Protein AF-A0A0L0CSC2-F1 (afdb_monomer_lite)

Radius of gyration: 128.78 Å; chains: 1; bounding box: 278×44×348 Å

InterPro domains:
  IPR053118 Host-Pathogen Interaction Adhesin/Serine-rich [PTHR36144] (108-244)

pLDDT: mean 70.23, std 9.79, range [40.53, 92.31]

Structure (mmCIF, N/CA/C/O backbone):
data_AF-A0A0L0CSC2-F1
#
_entry.id   AF-A0A0L0CSC2-F1
#
loop_
_atom_site.group_PDB
_atom_site.id
_atom_site.type_symbol
_atom_site.label_atom_id
_atom_site.label_alt_id
_atom_site.label_comp_id
_atom_site.label_asym_id
_atom_site.label_entity_id
_atom_site.label_seq_id
_atom_site.pdbx_PDB_ins_code
_atom_site.Cartn_x
_atom_site.Cartn_y
_atom_site.Cartn_z
_atom_site.occupancy
_atom_site.B_iso_or_equiv
_atom_site.auth_seq_id
_atom_site.auth_comp_id
_atom_site.auth_asym_id
_atom_site.auth_atom_id
_atom_site.pdbx_PDB_model_num
ATOM 1 N N . MET A 1 1 ? 119.554 27.319 -159.830 1.00 50.16 1 MET A N 1
ATOM 2 C CA . MET A 1 1 ? 118.507 27.317 -158.785 1.00 50.16 1 MET A CA 1
ATOM 3 C C . MET A 1 1 ? 117.137 27.381 -159.453 1.00 50.16 1 MET A C 1
ATOM 5 O O . MET A 1 1 ? 116.935 28.296 -160.229 1.00 50.16 1 MET A O 1
ATOM 9 N N . THR A 1 2 ? 116.161 26.491 -159.276 1.00 52.34 2 THR A N 1
ATOM 10 C CA . THR A 1 2 ? 116.136 25.130 -158.717 1.00 52.34 2 THR A CA 1
ATOM 11 C C . THR A 1 2 ? 114.781 24.528 -159.133 1.00 52.34 2 THR A C 1
ATOM 13 O O . THR A 1 2 ? 113.750 24.954 -158.619 1.00 52.34 2 THR A O 1
ATOM 16 N N . LEU A 1 3 ? 114.750 23.553 -160.052 1.00 55.88 3 LEU A N 1
ATOM 17 C CA . LEU A 1 3 ? 113.513 22.841 -160.433 1.00 55.88 3 LEU A CA 1
ATOM 18 C C . LEU A 1 3 ? 112.918 22.069 -159.233 1.00 55.88 3 LEU A C 1
ATOM 20 O O . LEU A 1 3 ? 111.704 21.978 -159.083 1.00 55.88 3 LEU A O 1
ATOM 24 N N . VAL A 1 4 ? 113.786 21.623 -158.317 1.00 57.44 4 VAL A N 1
ATOM 25 C CA . VAL A 1 4 ? 113.420 20.944 -157.064 1.00 57.44 4 VAL A CA 1
ATOM 26 C C . VAL A 1 4 ? 112.542 21.829 -156.172 1.00 57.44 4 VAL A C 1
ATOM 28 O O . VAL A 1 4 ? 111.529 21.359 -155.678 1.00 57.44 4 VAL A O 1
ATOM 31 N N . SER A 1 5 ? 112.836 23.130 -156.048 1.00 58.25 5 SER A N 1
ATOM 32 C CA . SER A 1 5 ? 112.052 24.029 -155.182 1.00 58.25 5 SER A CA 1
ATOM 33 C C . SER A 1 5 ? 110.617 24.242 -155.672 1.00 58.25 5 SER A C 1
ATOM 35 O O . SER A 1 5 ? 109.733 24.435 -154.842 1.00 58.25 5 SER A O 1
ATOM 37 N N . LYS A 1 6 ? 110.368 24.194 -156.989 1.00 58.00 6 LYS A N 1
ATOM 38 C CA . LYS A 1 6 ? 109.009 24.293 -157.547 1.00 58.00 6 LYS A CA 1
ATOM 39 C C . LYS A 1 6 ? 108.211 23.003 -157.358 1.00 58.00 6 LYS A C 1
ATOM 41 O O . LYS A 1 6 ? 107.011 23.070 -157.131 1.00 58.00 6 LYS A O 1
ATOM 46 N N . ILE A 1 7 ? 108.867 21.842 -157.405 1.00 59.12 7 ILE A N 1
ATOM 47 C CA . ILE A 1 7 ? 108.206 20.556 -157.142 1.00 59.12 7 ILE A CA 1
ATOM 48 C C . ILE A 1 7 ? 107.892 20.420 -155.648 1.00 59.12 7 ILE A C 1
ATOM 50 O O . ILE A 1 7 ? 106.776 20.051 -155.299 1.00 59.12 7 ILE A O 1
ATOM 54 N N . THR A 1 8 ? 108.817 20.794 -154.757 1.00 59.56 8 THR A N 1
ATOM 55 C CA . THR A 1 8 ? 108.582 20.723 -153.307 1.00 59.56 8 THR A CA 1
ATOM 56 C C . THR A 1 8 ? 107.461 21.661 -152.859 1.00 59.56 8 THR A C 1
ATOM 58 O O . THR A 1 8 ? 106.649 21.260 -152.032 1.00 59.56 8 THR A O 1
ATOM 61 N N . SER A 1 9 ? 107.357 22.875 -153.419 1.00 61.56 9 SER A N 1
ATOM 62 C CA . SER A 1 9 ? 106.276 23.795 -153.040 1.00 61.56 9 SER A CA 1
ATOM 63 C C . SER A 1 9 ? 104.913 23.389 -153.604 1.00 61.56 9 SER A C 1
ATOM 65 O O . SER A 1 9 ? 103.905 23.641 -152.957 1.00 61.56 9 SER A O 1
ATOM 67 N N . HIS A 1 10 ? 104.851 22.770 -154.788 1.00 60.81 10 HIS A N 1
ATOM 68 C CA . HIS A 1 10 ? 103.571 22.349 -155.365 1.00 60.81 10 HIS A CA 1
ATOM 69 C C . HIS A 1 10 ? 103.068 21.044 -154.737 1.00 60.81 10 HIS A C 1
ATOM 71 O O . HIS A 1 10 ? 101.947 20.998 -154.247 1.00 60.81 10 HIS A O 1
ATOM 77 N N . VAL A 1 11 ? 103.930 20.026 -154.622 1.00 61.03 11 VAL A N 1
ATOM 78 C CA . VAL A 1 11 ? 103.568 18.748 -153.986 1.00 61.03 11 VAL A CA 1
ATOM 79 C C . VAL A 1 11 ? 103.320 18.929 -152.487 1.00 61.03 11 VAL A C 1
ATOM 81 O O . VAL A 1 11 ? 102.384 18.348 -151.951 1.00 61.03 11 VAL A O 1
ATOM 84 N N . GLY A 1 12 ? 104.112 19.763 -151.803 1.00 61.41 12 GLY A N 1
ATOM 85 C CA . GLY A 1 12 ? 103.915 20.039 -150.379 1.00 61.41 12 GLY A CA 1
ATOM 86 C C . GLY A 1 12 ? 102.582 20.727 -150.086 1.00 61.41 12 GLY A C 1
ATOM 87 O O . GLY A 1 12 ? 101.905 20.355 -149.130 1.00 61.41 12 GLY A O 1
ATOM 88 N N . ASN A 1 13 ? 102.173 21.680 -150.928 1.00 62.38 13 ASN A N 1
ATOM 89 C CA . ASN A 1 13 ? 100.913 22.392 -150.732 1.00 62.38 13 ASN A CA 1
ATOM 90 C C . ASN A 1 13 ? 99.692 21.551 -151.123 1.00 62.38 13 ASN A C 1
ATOM 92 O O . ASN A 1 13 ? 98.717 21.577 -150.379 1.00 62.38 13 ASN A O 1
ATOM 96 N N . ASP A 1 14 ? 99.746 20.774 -152.211 1.00 61.66 14 ASP A N 1
ATOM 97 C CA . ASP A 1 14 ? 98.617 19.919 -152.613 1.00 61.66 14 ASP A CA 1
ATOM 98 C C . ASP A 1 14 ? 98.423 18.721 -151.678 1.00 61.66 14 ASP A C 1
ATOM 100 O O . ASP A 1 14 ? 97.295 18.375 -151.336 1.00 61.66 14 ASP A O 1
ATOM 104 N N . VAL A 1 15 ? 99.506 18.100 -151.196 1.00 62.94 15 VAL A N 1
ATOM 105 C CA . VAL A 1 15 ? 99.389 17.007 -150.217 1.00 62.94 15 VAL A CA 1
ATOM 106 C C . VAL A 1 15 ? 98.894 17.544 -148.875 1.00 62.94 15 VAL A C 1
ATOM 108 O O . VAL A 1 15 ? 98.036 16.924 -148.253 1.00 62.94 15 VAL A O 1
ATOM 111 N N . SER A 1 16 ? 99.389 18.702 -148.430 1.00 64.06 16 SER A N 1
ATOM 112 C CA . SER A 1 16 ? 98.962 19.295 -147.159 1.00 64.06 16 SER A CA 1
ATOM 113 C C . SER A 1 16 ? 97.492 19.724 -147.190 1.00 64.06 16 SER A C 1
ATOM 115 O O . SER A 1 16 ? 96.751 19.407 -146.261 1.00 64.06 16 SER A O 1
ATOM 117 N N . SER A 1 17 ? 97.034 20.373 -148.268 1.00 67.25 17 SER A N 1
ATOM 118 C CA . SER A 1 17 ? 95.631 20.786 -148.395 1.00 67.25 17 SER A CA 1
ATOM 119 C C . SER A 1 17 ? 94.693 19.580 -148.481 1.00 67.25 17 SER A C 1
ATOM 121 O O . SER A 1 17 ? 93.710 19.520 -147.747 1.00 67.25 17 SER A O 1
ATOM 123 N N . HIS A 1 18 ? 95.036 18.565 -149.280 1.00 68.00 18 HIS A N 1
ATOM 124 C CA . HIS A 1 18 ? 94.176 17.397 -149.453 1.00 68.00 18 HIS A CA 1
ATOM 125 C C . HIS A 1 18 ? 94.123 16.509 -148.202 1.00 68.00 18 HIS A C 1
ATOM 127 O O . HIS A 1 18 ? 93.055 16.025 -147.833 1.00 68.00 18 HIS A O 1
ATOM 133 N N . VAL A 1 19 ? 95.250 16.321 -147.504 1.00 66.38 19 VAL A N 1
ATOM 134 C CA . VAL A 1 19 ? 95.273 15.571 -146.237 1.00 66.38 19 VAL A CA 1
ATOM 135 C C . VAL A 1 19 ? 94.517 16.328 -145.149 1.00 66.38 19 VAL A C 1
ATOM 137 O O . VAL A 1 19 ? 93.748 15.709 -144.419 1.00 66.38 19 VAL A O 1
ATOM 140 N N . SER A 1 20 ? 94.685 17.649 -145.050 1.00 68.25 20 SER A N 1
ATOM 141 C CA . SER A 1 20 ? 93.987 18.448 -144.040 1.00 68.25 20 SER A CA 1
ATOM 142 C C . SER A 1 20 ? 92.471 18.428 -144.257 1.00 68.25 20 SER A C 1
ATOM 144 O O . SER A 1 20 ? 91.730 18.174 -143.309 1.00 68.25 20 SER A O 1
ATOM 146 N N . ASP A 1 21 ? 91.999 18.581 -145.497 1.00 70.19 21 ASP A N 1
ATOM 147 C CA . ASP A 1 21 ? 90.562 18.561 -145.798 1.00 70.19 21 ASP A CA 1
ATOM 148 C C . ASP A 1 21 ? 89.944 17.172 -145.593 1.00 70.19 21 ASP A C 1
ATOM 150 O O . ASP A 1 21 ? 88.900 17.049 -144.947 1.00 70.19 21 ASP A O 1
ATOM 154 N N . VAL A 1 22 ? 90.596 16.106 -146.072 1.00 67.75 22 VAL A N 1
ATOM 155 C CA . VAL A 1 22 ? 90.068 14.738 -145.931 1.00 67.75 22 VAL A CA 1
ATOM 156 C C . VAL A 1 22 ? 90.071 14.295 -144.470 1.00 67.75 22 VAL A C 1
ATOM 158 O O . VAL A 1 22 ? 89.069 13.761 -143.993 1.00 67.75 22 VAL A O 1
ATOM 161 N N . VAL A 1 23 ? 91.159 14.531 -143.732 1.00 69.00 23 VAL A N 1
ATOM 162 C CA . VAL A 1 23 ? 91.249 14.137 -142.318 1.00 69.00 23 VAL A CA 1
ATOM 163 C C . VAL A 1 23 ? 90.301 14.977 -141.471 1.00 69.00 23 VAL A C 1
ATOM 165 O O . VAL A 1 23 ? 89.570 14.413 -140.661 1.00 69.00 23 VAL A O 1
ATOM 168 N N . SER A 1 24 ? 90.245 16.295 -141.677 1.00 67.88 24 SER A N 1
ATOM 169 C CA . SER A 1 24 ? 89.363 17.164 -140.896 1.00 67.88 24 SER A CA 1
ATOM 170 C C . SER A 1 24 ? 87.891 16.832 -141.151 1.00 67.88 24 SER A C 1
ATOM 172 O O . SER A 1 24 ? 87.136 16.634 -140.200 1.00 67.88 24 SER A O 1
ATOM 174 N N . HIS A 1 25 ? 87.474 16.648 -142.408 1.00 68.12 25 HIS A N 1
ATOM 175 C CA . HIS A 1 25 ? 86.074 16.348 -142.707 1.00 68.12 25 HIS A CA 1
ATOM 176 C C . HIS A 1 25 ? 85.678 14.921 -142.301 1.00 68.12 25 HIS A C 1
ATOM 178 O O . HIS A 1 25 ? 84.595 14.718 -141.747 1.00 68.12 25 HIS A O 1
ATOM 184 N N . TYR A 1 26 ? 86.536 13.921 -142.534 1.00 67.81 26 TYR A N 1
ATOM 185 C CA . TYR A 1 26 ? 86.211 12.530 -142.210 1.00 67.81 26 TYR A CA 1
ATOM 186 C C . TYR A 1 26 ? 86.256 12.265 -140.702 1.00 67.81 26 TYR A C 1
ATOM 188 O O . TYR A 1 26 ? 85.310 11.697 -140.158 1.00 67.81 26 TYR A O 1
ATOM 196 N N . VAL A 1 27 ? 87.303 12.717 -140.001 1.00 67.12 27 VAL A N 1
ATOM 197 C CA . VAL A 1 27 ? 87.425 12.516 -138.548 1.00 67.12 27 VAL A CA 1
ATOM 198 C C . VAL A 1 27 ? 86.377 13.336 -137.807 1.00 67.12 27 VAL A C 1
ATOM 200 O O . VAL A 1 27 ? 85.703 12.792 -136.937 1.00 67.12 27 VAL A O 1
ATOM 203 N N . SER A 1 28 ? 86.171 14.605 -138.170 1.00 66.00 28 SER A N 1
ATOM 204 C CA . SER A 1 28 ? 85.197 15.447 -137.469 1.00 66.00 28 SER A CA 1
ATOM 205 C C . SER A 1 28 ? 83.765 14.946 -137.685 1.00 66.00 28 SER A C 1
ATOM 207 O O . SER A 1 28 ? 83.009 14.825 -136.724 1.00 66.00 28 SER A O 1
ATOM 209 N N . SER A 1 29 ? 83.400 14.534 -138.906 1.00 66.69 29 SER A N 1
ATOM 210 C CA . SER A 1 29 ? 82.057 14.006 -139.172 1.00 66.69 29 SER A CA 1
ATOM 211 C C . SER A 1 29 ? 81.822 12.641 -138.516 1.00 66.69 29 SER A C 1
ATOM 213 O O . SER A 1 29 ? 80.826 12.471 -137.811 1.00 66.69 29 SER A O 1
ATOM 215 N N . GLN A 1 30 ? 82.740 11.681 -138.675 1.00 68.12 30 GLN A N 1
ATOM 216 C CA . GLN A 1 30 ? 82.540 10.331 -138.139 1.00 68.12 30 GLN A CA 1
ATOM 217 C C . GLN A 1 30 ? 82.631 10.291 -136.615 1.00 68.12 30 GLN A C 1
ATOM 219 O O . GLN A 1 30 ? 81.777 9.682 -135.977 1.00 68.12 30 GLN A O 1
ATOM 224 N N . VAL A 1 31 ? 83.600 10.977 -136.003 1.00 68.19 31 VAL A N 1
ATOM 225 C CA . VAL A 1 31 ? 83.710 11.012 -134.538 1.00 68.19 31 VAL A CA 1
ATOM 226 C C . VAL A 1 31 ? 82.528 11.768 -133.940 1.00 68.19 31 VAL A C 1
ATOM 228 O O . VAL A 1 31 ? 81.931 11.286 -132.983 1.00 68.19 31 VAL A O 1
ATOM 231 N N . SER A 1 32 ? 82.126 12.905 -134.516 1.00 67.31 32 SER A N 1
ATOM 232 C CA . SER A 1 32 ? 81.018 13.685 -133.961 1.00 67.31 32 SER A CA 1
ATOM 233 C C . SER A 1 32 ? 79.684 12.941 -134.059 1.00 67.31 32 SER A C 1
ATOM 235 O O . SER A 1 32 ? 78.957 12.885 -133.068 1.00 67.31 32 SER A O 1
ATOM 237 N N . ILE A 1 33 ? 79.385 12.285 -135.188 1.00 65.31 33 ILE A N 1
ATOM 238 C CA . ILE A 1 33 ? 78.151 11.498 -135.338 1.00 65.31 33 ILE A CA 1
ATOM 239 C C . ILE A 1 33 ? 78.189 10.260 -134.440 1.00 65.31 33 ILE A C 1
ATOM 241 O O . ILE A 1 33 ? 77.219 9.990 -133.730 1.00 65.31 33 ILE A O 1
ATOM 245 N N . HIS A 1 34 ? 79.292 9.510 -134.430 1.00 65.75 34 HIS A N 1
ATOM 246 C CA . HIS A 1 34 ? 79.343 8.232 -133.725 1.00 65.75 34 HIS A CA 1
ATOM 247 C C . HIS A 1 34 ? 79.423 8.405 -132.203 1.00 65.75 34 HIS A C 1
ATOM 249 O O . HIS A 1 34 ? 78.833 7.610 -131.474 1.00 65.75 34 HIS A O 1
ATOM 255 N N . VAL A 1 35 ? 80.096 9.451 -131.714 1.00 69.56 35 VAL A N 1
ATOM 256 C CA . VAL A 1 35 ? 80.138 9.779 -130.283 1.00 69.56 35 VAL A CA 1
ATOM 257 C C . VAL A 1 35 ? 78.832 10.444 -129.849 1.00 69.56 35 VAL A C 1
ATOM 259 O O . VAL A 1 35 ? 78.231 10.001 -128.873 1.00 69.56 35 VAL A O 1
ATOM 262 N N . SER A 1 36 ? 78.333 11.447 -130.581 1.00 64.38 36 SER A N 1
ATOM 263 C CA . SER A 1 36 ? 77.133 12.180 -130.147 1.00 64.38 36 SER A CA 1
ATOM 264 C C . SER A 1 36 ? 75.858 11.349 -130.244 1.00 64.38 36 SER A C 1
ATOM 266 O O . SER A 1 36 ? 74.989 11.494 -129.395 1.00 64.38 36 SER A O 1
ATOM 268 N N . SER A 1 37 ? 75.714 10.474 -131.244 1.00 66.25 37 SER A N 1
ATOM 269 C CA . SER A 1 37 ? 74.491 9.669 -131.365 1.00 66.25 37 SER A CA 1
ATOM 270 C C . SER A 1 37 ? 74.552 8.399 -130.521 1.00 66.25 37 SER A C 1
ATOM 272 O O . SER A 1 37 ? 73.675 8.187 -129.685 1.00 66.25 37 SER A O 1
ATOM 274 N N . ASN A 1 38 ? 75.587 7.568 -130.675 1.00 68.31 38 ASN A N 1
ATOM 275 C CA . ASN A 1 38 ? 75.595 6.248 -130.042 1.00 68.31 38 ASN A CA 1
ATOM 276 C C . ASN A 1 38 ? 75.927 6.317 -128.552 1.00 68.31 38 ASN A C 1
ATOM 278 O O . ASN A 1 38 ? 75.233 5.690 -127.760 1.00 68.31 38 ASN A O 1
ATOM 282 N N . VAL A 1 39 ? 76.927 7.102 -128.136 1.00 70.06 39 VAL A N 1
ATOM 283 C CA . VAL A 1 39 ? 77.268 7.183 -126.704 1.00 70.06 39 VAL A CA 1
ATOM 284 C C . VAL A 1 39 ? 76.158 7.896 -125.938 1.00 70.06 39 VAL A C 1
ATOM 286 O O . VAL A 1 39 ? 75.722 7.406 -124.903 1.00 70.06 39 VAL A O 1
ATOM 289 N N . SER A 1 40 ? 75.640 9.010 -126.463 1.00 71.00 40 SER A N 1
ATOM 290 C CA . SER A 1 40 ? 74.606 9.782 -125.763 1.00 71.00 40 SER A CA 1
ATOM 291 C C . SER A 1 40 ? 73.270 9.038 -125.662 1.00 71.00 40 SER A C 1
ATOM 293 O O . SER A 1 40 ? 72.652 9.058 -124.597 1.00 71.00 40 SER A O 1
ATOM 295 N N . SER A 1 41 ? 72.845 8.325 -126.716 1.00 69.88 41 SER A N 1
ATOM 296 C CA . SER A 1 41 ? 71.608 7.529 -126.667 1.00 69.88 41 SER A CA 1
ATOM 297 C C . SER A 1 41 ? 71.744 6.289 -125.785 1.00 69.88 41 SER A C 1
ATOM 299 O O . SER A 1 41 ? 70.852 6.016 -124.985 1.00 69.88 41 SER A O 1
ATOM 301 N N . HIS A 1 42 ? 72.863 5.563 -125.864 1.00 73.00 42 HIS A N 1
ATOM 302 C CA . HIS A 1 42 ? 73.046 4.348 -125.074 1.00 73.00 42 HIS A CA 1
ATOM 303 C C . HIS A 1 42 ? 73.226 4.661 -123.587 1.00 73.00 42 HIS A C 1
ATOM 305 O O . HIS A 1 42 ? 72.611 4.008 -122.749 1.00 73.00 42 HIS A O 1
ATOM 311 N N . VAL A 1 43 ? 73.989 5.708 -123.252 1.00 75.50 43 VAL A N 1
ATOM 312 C CA . VAL A 1 43 ? 74.142 6.161 -121.864 1.00 75.50 43 VAL A CA 1
ATOM 313 C C . VAL A 1 43 ? 72.826 6.728 -121.331 1.00 75.50 43 VAL A C 1
ATOM 315 O O . VAL A 1 43 ? 72.422 6.334 -120.244 1.00 75.50 43 VAL A O 1
ATOM 318 N N . SER A 1 44 ? 72.113 7.583 -122.073 1.00 73.44 44 SER A N 1
ATOM 319 C CA . SER A 1 44 ? 70.856 8.166 -121.567 1.00 73.44 44 SER A CA 1
ATOM 320 C C . SER A 1 44 ? 69.777 7.119 -121.319 1.00 73.44 44 SER A C 1
ATOM 322 O O . SER A 1 44 ? 69.125 7.163 -120.275 1.00 73.44 44 SER A O 1
ATOM 324 N N . ASN A 1 45 ? 69.607 6.172 -122.246 1.00 73.00 45 ASN A N 1
ATOM 325 C CA . ASN A 1 45 ? 68.575 5.147 -122.119 1.00 73.00 45 ASN A CA 1
ATOM 326 C C . ASN A 1 45 ? 68.943 4.143 -121.024 1.00 73.00 45 ASN A C 1
ATOM 328 O O . ASN A 1 45 ? 68.150 3.907 -120.121 1.00 73.00 45 ASN A O 1
ATOM 332 N N . HIS A 1 46 ? 70.175 3.626 -121.025 1.00 75.75 46 HIS A N 1
ATOM 333 C CA . HIS A 1 46 ? 70.579 2.627 -120.037 1.00 75.75 46 HIS A CA 1
ATOM 334 C C . HIS A 1 46 ? 70.661 3.210 -118.618 1.00 75.75 46 HIS A C 1
ATOM 336 O O . HIS A 1 46 ? 70.326 2.524 -117.653 1.00 75.75 46 HIS A O 1
ATOM 342 N N . VAL A 1 47 ? 71.089 4.469 -118.461 1.00 74.81 47 VAL A N 1
ATOM 343 C CA . VAL A 1 47 ? 71.089 5.131 -117.149 1.00 74.81 47 VAL A CA 1
ATOM 344 C C . VAL A 1 47 ? 69.660 5.436 -116.706 1.00 74.81 47 VAL A C 1
ATOM 346 O O . VAL A 1 47 ? 69.341 5.152 -115.558 1.00 74.81 47 VAL A O 1
ATOM 349 N N . SER A 1 48 ? 68.783 5.937 -117.584 1.00 74.75 48 SER A N 1
ATOM 350 C CA . SER A 1 48 ? 67.381 6.191 -117.208 1.00 74.75 48 SER A CA 1
ATOM 351 C C . SER A 1 48 ? 66.656 4.914 -116.804 1.00 74.75 48 SER A C 1
ATOM 353 O O . SER A 1 48 ? 66.003 4.902 -115.765 1.00 74.75 48 SER A O 1
ATOM 355 N N . ASP A 1 49 ? 66.807 3.831 -117.565 1.00 74.69 49 ASP A N 1
ATOM 356 C CA . ASP A 1 49 ? 66.088 2.585 -117.299 1.00 74.69 49 ASP A CA 1
ATOM 357 C C . ASP A 1 49 ? 66.582 1.908 -116.018 1.00 74.69 49 ASP A C 1
ATOM 359 O O . ASP A 1 49 ? 65.775 1.471 -115.194 1.00 74.69 49 ASP A O 1
ATOM 363 N N . VAL A 1 50 ? 67.900 1.856 -115.794 1.00 73.31 50 VAL A N 1
ATOM 364 C CA . VAL A 1 50 ? 68.460 1.257 -114.571 1.00 73.31 50 VAL A CA 1
ATOM 365 C C . VAL A 1 50 ? 68.133 2.107 -113.349 1.00 73.31 50 VAL A C 1
ATOM 367 O O . VAL A 1 50 ? 67.691 1.565 -112.338 1.00 73.31 50 VAL A O 1
ATOM 370 N N . VAL A 1 51 ? 68.289 3.431 -113.436 1.00 73.31 51 VAL A N 1
ATOM 371 C CA . VAL A 1 51 ? 67.984 4.325 -112.313 1.00 73.31 51 VAL A CA 1
ATOM 372 C C . VAL A 1 51 ? 66.488 4.302 -112.010 1.00 73.31 51 VAL A C 1
ATOM 374 O O . VAL A 1 51 ? 66.114 4.147 -110.854 1.00 73.31 51 VAL A O 1
ATOM 377 N N . SER A 1 52 ? 65.619 4.383 -113.018 1.00 69.56 52 SER A N 1
ATOM 378 C CA . SER A 1 52 ? 64.174 4.437 -112.785 1.00 69.56 52 SER A CA 1
ATOM 379 C C . SER A 1 52 ? 63.585 3.111 -112.307 1.00 69.56 52 SER A C 1
ATOM 381 O O . SER A 1 52 ? 62.597 3.138 -111.586 1.00 69.56 52 SER A O 1
ATOM 383 N N . SER A 1 53 ? 64.136 1.960 -112.701 1.00 68.75 53 SER A N 1
ATOM 384 C CA . SER A 1 53 ? 63.585 0.660 -112.287 1.00 68.75 53 SER A CA 1
ATOM 385 C C . SER A 1 53 ? 64.153 0.166 -110.960 1.00 68.75 53 SER A C 1
ATOM 387 O O . SER A 1 53 ? 63.393 -0.280 -110.108 1.00 68.75 53 SER A O 1
ATOM 389 N N . HIS A 1 54 ? 65.469 0.248 -110.759 1.00 65.19 54 HIS A N 1
ATOM 390 C CA . HIS A 1 54 ? 66.094 -0.322 -109.566 1.00 65.19 54 HIS A CA 1
ATOM 391 C C . HIS A 1 54 ? 66.020 0.645 -108.389 1.00 65.19 54 HIS A C 1
ATOM 393 O O . HIS A 1 54 ? 65.597 0.252 -107.310 1.00 65.19 54 HIS A O 1
ATOM 399 N N . VAL A 1 55 ? 66.316 1.936 -108.596 1.00 64.81 55 VAL A N 1
ATOM 400 C CA . VAL A 1 55 ? 66.269 2.903 -107.488 1.00 64.81 55 VAL A CA 1
ATOM 401 C C . VAL A 1 55 ? 64.832 3.126 -107.024 1.00 64.81 55 VAL A C 1
ATOM 403 O O . VAL A 1 55 ? 64.604 3.197 -105.826 1.00 64.81 55 VAL A O 1
ATOM 406 N N . SER A 1 56 ? 63.838 3.186 -107.916 1.00 62.09 56 SER A N 1
ATOM 407 C CA . SER A 1 56 ? 62.447 3.363 -107.470 1.00 62.09 56 SER A CA 1
ATOM 408 C C . SER A 1 56 ? 61.869 2.140 -106.760 1.00 62.09 56 SER A C 1
ATOM 410 O O . SER A 1 56 ? 61.063 2.331 -105.858 1.00 62.09 56 SER A O 1
ATOM 412 N N . ASN A 1 57 ? 62.274 0.919 -107.120 1.00 62.81 57 ASN A N 1
ATOM 413 C CA . ASN A 1 57 ? 61.782 -0.287 -106.451 1.00 62.81 57 ASN A CA 1
ATOM 414 C C . ASN A 1 57 ? 62.512 -0.546 -105.127 1.00 62.81 57 ASN A C 1
ATOM 416 O O . ASN A 1 57 ? 61.851 -0.819 -104.132 1.00 62.81 57 ASN A O 1
ATOM 420 N N . ASP A 1 58 ? 63.837 -0.374 -105.081 1.00 63.38 58 ASP A N 1
ATOM 421 C CA . ASP A 1 58 ? 64.623 -0.572 -103.853 1.00 63.38 58 ASP A CA 1
ATOM 422 C C . ASP A 1 58 ? 64.405 0.559 -102.829 1.00 63.38 58 ASP A C 1
ATOM 424 O O . ASP A 1 58 ? 64.587 0.362 -101.628 1.00 63.38 58 ASP A O 1
ATOM 428 N N . VAL A 1 59 ? 64.007 1.755 -103.288 1.00 62.12 59 VAL A N 1
ATOM 429 C CA . VAL A 1 59 ? 63.613 2.889 -102.429 1.00 62.12 59 VAL A CA 1
ATOM 430 C C . VAL A 1 59 ? 62.087 2.948 -102.238 1.00 62.12 59 VAL A C 1
ATOM 432 O O . VAL A 1 59 ? 61.607 3.798 -101.486 1.00 62.12 59 VAL A O 1
ATOM 435 N N . SER A 1 60 ? 61.302 2.056 -102.866 1.00 58.97 60 SER A N 1
ATOM 436 C CA . SER A 1 60 ? 59.859 2.008 -102.616 1.00 58.97 60 SER A CA 1
ATOM 437 C C . SER A 1 60 ? 59.619 1.655 -101.155 1.00 58.97 60 SER A C 1
ATOM 439 O O . SER A 1 60 ? 60.115 0.663 -100.622 1.00 58.97 60 SER A O 1
ATOM 441 N N . CYS A 1 61 ? 58.823 2.489 -100.499 1.00 59.19 61 CYS A N 1
ATOM 442 C CA . CYS A 1 61 ? 58.510 2.415 -99.082 1.00 59.19 61 CYS A CA 1
ATOM 443 C C . CYS A 1 61 ? 57.697 1.167 -98.697 1.00 59.19 61 CYS A C 1
ATOM 445 O O . CYS A 1 61 ? 57.320 1.051 -97.537 1.00 59.19 61 CYS A O 1
ATOM 447 N N . ASP A 1 62 ? 57.389 0.262 -99.625 1.00 66.19 62 ASP A N 1
ATOM 448 C CA . ASP A 1 62 ? 56.467 -0.853 -99.409 1.00 66.19 62 ASP A CA 1
ATOM 449 C C . ASP A 1 62 ? 57.025 -1.900 -98.443 1.00 66.19 62 ASP A C 1
ATOM 451 O O . ASP A 1 62 ? 56.310 -2.334 -97.539 1.00 66.19 62 ASP A O 1
ATOM 455 N N . ASP A 1 63 ? 58.309 -2.250 -98.542 1.00 64.69 63 ASP A N 1
ATOM 456 C CA . ASP A 1 63 ? 58.924 -3.210 -97.617 1.00 64.69 63 ASP A CA 1
ATOM 457 C C . ASP A 1 63 ? 59.044 -2.620 -96.211 1.00 64.69 63 ASP A C 1
ATOM 459 O O . ASP A 1 63 ? 58.629 -3.237 -95.232 1.00 64.69 63 ASP A O 1
ATOM 463 N N . VAL A 1 64 ? 59.521 -1.380 -96.089 1.00 67.12 64 VAL A N 1
ATOM 464 C CA . VAL A 1 64 ? 59.626 -0.706 -94.786 1.00 67.12 64 VAL A CA 1
ATOM 465 C C . VAL A 1 64 ? 58.241 -0.470 -94.180 1.00 67.12 64 VAL A C 1
ATOM 467 O O . VAL A 1 64 ? 58.031 -0.734 -92.998 1.00 67.12 64 VAL A O 1
ATOM 470 N N . SER A 1 65 ? 57.273 -0.008 -94.971 1.00 68.50 65 SER A N 1
ATOM 471 C CA . SER A 1 65 ? 55.932 0.330 -94.490 1.00 68.50 65 SER A CA 1
ATOM 472 C C . SER A 1 65 ? 55.117 -0.916 -94.151 1.00 68.50 65 SER A C 1
ATOM 474 O O . SER A 1 65 ? 54.419 -0.920 -93.136 1.00 68.50 65 SER A O 1
ATOM 476 N N . SER A 1 66 ? 55.248 -2.007 -94.914 1.00 69.94 66 SER A N 1
ATOM 477 C CA . SER A 1 66 ? 54.605 -3.283 -94.583 1.00 69.94 66 SER A CA 1
ATOM 478 C C . SER A 1 66 ? 55.219 -3.925 -93.339 1.00 69.94 66 SER A C 1
ATOM 480 O O . SER A 1 66 ? 54.472 -4.355 -92.461 1.00 69.94 66 SER A O 1
ATOM 482 N N . HIS A 1 67 ? 56.549 -3.912 -93.193 1.00 70.75 67 HIS A N 1
ATOM 483 C CA . HIS A 1 67 ? 57.216 -4.487 -92.025 1.00 70.75 67 HIS A CA 1
ATOM 484 C C . HIS A 1 67 ? 56.935 -3.686 -90.753 1.00 70.75 67 HIS A C 1
ATOM 486 O O . HIS A 1 67 ? 56.601 -4.268 -89.721 1.00 70.75 67 HIS A O 1
ATOM 492 N N . VAL A 1 68 ? 56.998 -2.352 -90.824 1.00 74.81 68 VAL A N 1
ATOM 493 C CA . VAL A 1 68 ? 56.641 -1.473 -89.702 1.00 74.81 68 VAL A CA 1
ATOM 494 C C . VAL A 1 68 ? 55.162 -1.634 -89.366 1.00 74.81 68 VAL A C 1
ATOM 496 O O . VAL A 1 68 ? 54.835 -1.863 -88.206 1.00 74.81 68 VAL A O 1
ATOM 499 N N . SER A 1 69 ? 54.262 -1.605 -90.351 1.00 73.19 69 SER A N 1
ATOM 500 C CA . SER A 1 69 ? 52.826 -1.739 -90.087 1.00 73.19 69 SER A CA 1
ATOM 501 C C . SER A 1 69 ? 52.479 -3.090 -89.476 1.00 73.19 69 SER A C 1
ATOM 503 O O . SER A 1 69 ? 51.733 -3.121 -88.501 1.00 73.19 69 SER A O 1
ATOM 505 N N . SER A 1 70 ? 53.019 -4.202 -89.985 1.00 72.31 70 SER A N 1
ATOM 506 C CA . SER A 1 70 ? 52.669 -5.524 -89.466 1.00 72.31 70 SER A CA 1
ATOM 507 C C . SER A 1 70 ? 53.334 -5.804 -88.124 1.00 72.31 70 SER A C 1
ATOM 509 O O . SER A 1 70 ? 52.642 -6.171 -87.182 1.00 72.31 70 SER A O 1
ATOM 511 N N . GLN A 1 71 ? 54.654 -5.608 -88.013 1.00 72.25 71 GLN A N 1
ATOM 512 C CA . GLN A 1 71 ? 55.400 -5.956 -86.802 1.00 72.25 71 GLN A CA 1
ATOM 513 C C . GLN A 1 71 ? 55.066 -5.010 -85.658 1.00 72.25 71 GLN A C 1
ATOM 515 O O . GLN A 1 71 ? 54.791 -5.478 -84.558 1.00 72.25 71 GLN A O 1
ATOM 520 N N . VAL A 1 72 ? 55.034 -3.694 -85.898 1.00 73.88 72 VAL A N 1
ATOM 521 C CA . VAL A 1 72 ? 54.705 -2.741 -84.832 1.00 73.88 72 VAL A CA 1
ATOM 522 C C . VAL A 1 72 ? 53.247 -2.905 -84.426 1.00 73.88 72 VAL A C 1
ATOM 524 O O . VAL A 1 72 ? 52.987 -3.007 -83.234 1.00 73.88 72 VAL A O 1
ATOM 527 N N . SER A 1 73 ? 52.296 -3.031 -85.359 1.00 74.38 73 SER A N 1
ATOM 528 C CA . SER A 1 73 ? 50.889 -3.199 -84.961 1.00 74.38 73 SER A CA 1
ATOM 529 C C . SER A 1 73 ? 50.644 -4.511 -84.226 1.00 74.38 73 SER A C 1
ATOM 531 O O . SER A 1 73 ? 49.902 -4.501 -83.246 1.00 74.38 73 SER A O 1
ATOM 533 N N . SER A 1 74 ? 51.262 -5.625 -84.643 1.00 73.56 74 SER A N 1
ATOM 534 C CA . SER A 1 74 ? 51.071 -6.911 -83.965 1.00 73.56 74 SER A CA 1
ATOM 535 C C . SER A 1 74 ? 51.788 -6.963 -82.620 1.00 73.56 74 SER A C 1
ATOM 537 O O . SER A 1 74 ? 51.203 -7.414 -81.643 1.00 73.56 74 SER A O 1
ATOM 539 N N . GLN A 1 75 ? 53.037 -6.495 -82.544 1.00 72.56 75 GLN A N 1
ATOM 540 C CA . GLN A 1 75 ? 53.802 -6.501 -81.295 1.00 72.56 75 GLN A CA 1
ATOM 541 C C . GLN A 1 75 ? 53.198 -5.522 -80.292 1.00 72.56 75 GLN A C 1
ATOM 543 O O . GLN A 1 75 ? 53.003 -5.889 -79.143 1.00 72.56 75 GLN A O 1
ATOM 548 N N . VAL A 1 76 ? 52.835 -4.310 -80.719 1.00 75.94 76 VAL A N 1
ATOM 549 C CA . VAL A 1 76 ? 52.210 -3.323 -79.831 1.00 75.94 76 VAL A CA 1
ATOM 550 C C . VAL A 1 76 ? 50.802 -3.763 -79.444 1.00 75.94 76 VAL A C 1
ATOM 552 O O . VAL A 1 76 ? 50.509 -3.751 -78.258 1.00 75.94 76 VAL A O 1
ATOM 555 N N . SER A 1 77 ? 49.944 -4.208 -80.373 1.00 75.44 77 SER A N 1
ATOM 556 C CA . SER A 1 77 ? 48.584 -4.643 -79.995 1.00 75.44 77 SER A CA 1
ATOM 557 C C . SER A 1 77 ? 48.599 -5.843 -79.067 1.00 75.44 77 SER A C 1
ATOM 559 O O . SER A 1 77 ? 47.887 -5.824 -78.071 1.00 75.44 77 SER A O 1
ATOM 561 N N . ASN A 1 78 ? 49.402 -6.866 -79.366 1.00 76.00 78 ASN A N 1
ATOM 562 C CA . ASN A 1 78 ? 49.412 -8.071 -78.546 1.00 76.00 78 ASN A CA 1
ATOM 563 C C . ASN A 1 78 ? 50.124 -7.804 -77.223 1.00 76.00 78 ASN A C 1
ATOM 565 O O . ASN A 1 78 ? 49.566 -8.076 -76.175 1.00 76.00 78 ASN A O 1
ATOM 569 N N . HIS A 1 79 ? 51.309 -7.189 -77.227 1.00 74.44 79 HIS A N 1
ATOM 570 C CA . HIS A 1 79 ? 52.034 -6.964 -75.979 1.00 74.44 79 HIS A CA 1
ATOM 571 C C . HIS A 1 79 ? 51.337 -5.942 -75.076 1.00 74.44 79 HIS A C 1
ATOM 573 O O . HIS A 1 79 ? 51.187 -6.193 -73.886 1.00 74.44 79 HIS A O 1
ATOM 579 N N . VAL A 1 80 ? 50.874 -4.808 -75.615 1.00 74.88 80 VAL A N 1
ATOM 580 C CA . VAL A 1 80 ? 50.142 -3.815 -74.812 1.00 74.88 80 VAL A CA 1
ATOM 581 C C . VAL A 1 80 ? 48.768 -4.353 -74.434 1.00 74.88 80 VAL A C 1
ATOM 583 O O . VAL A 1 80 ? 48.369 -4.192 -73.288 1.00 74.88 80 VAL A O 1
ATOM 586 N N . GLY A 1 81 ? 48.061 -5.013 -75.352 1.00 74.88 81 GLY A N 1
ATOM 587 C CA . GLY A 1 81 ? 46.762 -5.623 -75.076 1.00 74.88 81 GLY A CA 1
ATOM 588 C C . GLY A 1 81 ? 46.844 -6.672 -73.974 1.00 74.88 81 GLY A C 1
ATOM 589 O O . GLY A 1 81 ? 46.105 -6.571 -73.000 1.00 74.88 81 GLY A O 1
ATOM 590 N N . ASP A 1 82 ? 47.783 -7.610 -74.077 1.00 78.38 82 ASP A N 1
ATOM 591 C CA . ASP A 1 82 ? 47.952 -8.694 -73.111 1.00 78.38 82 ASP A CA 1
ATOM 592 C C . ASP A 1 82 ? 48.438 -8.160 -71.763 1.00 78.38 82 ASP A C 1
ATOM 594 O O . ASP A 1 82 ? 47.827 -8.470 -70.747 1.00 78.38 82 ASP A O 1
ATOM 598 N N . VAL A 1 83 ? 49.471 -7.307 -71.732 1.00 76.69 83 VAL A N 1
ATOM 599 C CA . VAL A 1 83 ? 50.017 -6.767 -70.471 1.00 76.69 83 VAL A CA 1
ATOM 600 C C . VAL A 1 83 ? 49.008 -5.866 -69.767 1.00 76.69 83 VAL A C 1
ATOM 602 O O . VAL A 1 83 ? 48.845 -5.961 -68.553 1.00 76.69 83 VAL A O 1
ATOM 605 N N . VAL A 1 84 ? 48.313 -4.989 -70.498 1.00 77.75 84 VAL A N 1
ATOM 606 C CA . VAL A 1 84 ? 47.282 -4.129 -69.900 1.00 77.75 84 VAL A CA 1
ATOM 607 C C . VAL A 1 84 ? 46.091 -4.972 -69.468 1.00 77.75 84 VAL A C 1
ATOM 609 O O . VAL A 1 84 ? 45.581 -4.763 -68.373 1.00 77.75 84 VAL A O 1
ATOM 612 N N . SER A 1 85 ? 45.653 -5.941 -70.273 1.00 77.44 85 SER A N 1
ATOM 613 C CA . SER A 1 85 ? 44.520 -6.794 -69.914 1.00 77.44 85 SER A CA 1
ATOM 614 C C . SER A 1 85 ? 44.829 -7.658 -68.697 1.00 77.44 85 SER A C 1
ATOM 616 O O . SER A 1 85 ? 43.992 -7.701 -67.798 1.00 77.44 85 SER A O 1
ATOM 618 N N . SER A 1 86 ? 46.014 -8.267 -68.613 1.00 74.81 86 SER A N 1
ATOM 619 C CA . SER A 1 86 ? 46.409 -9.094 -67.472 1.00 74.81 86 SER A CA 1
ATOM 620 C C . SER A 1 86 ? 46.642 -8.252 -66.221 1.00 74.81 86 SER A C 1
ATOM 622 O O . SER A 1 86 ? 46.068 -8.548 -65.183 1.00 74.81 86 SER A O 1
ATOM 624 N N . HIS A 1 87 ? 47.395 -7.149 -66.295 1.00 75.56 87 HIS A N 1
ATOM 625 C CA . HIS A 1 87 ? 47.625 -6.317 -65.106 1.00 75.56 87 HIS A CA 1
ATOM 626 C C . HIS A 1 87 ? 46.350 -5.625 -64.616 1.00 75.56 87 HIS A C 1
ATOM 628 O O . HIS A 1 87 ? 46.121 -5.517 -63.413 1.00 75.56 87 HIS A O 1
ATOM 634 N N . VAL A 1 88 ? 45.486 -5.147 -65.514 1.00 77.75 88 VAL A N 1
ATOM 635 C CA . VAL A 1 88 ? 44.237 -4.499 -65.093 1.00 77.75 88 VAL A CA 1
ATOM 636 C C . VAL A 1 88 ? 43.212 -5.531 -64.621 1.00 77.75 88 VAL A C 1
ATOM 638 O O . VAL A 1 88 ? 42.548 -5.304 -63.613 1.00 77.75 88 VAL A O 1
ATOM 641 N N . SER A 1 89 ? 43.064 -6.666 -65.305 1.00 75.44 89 SER A N 1
ATOM 642 C CA . SER A 1 89 ? 42.066 -7.665 -64.895 1.00 75.44 89 SER A CA 1
ATOM 643 C C . SER A 1 89 ? 42.496 -8.422 -63.653 1.00 75.44 89 SER A C 1
ATOM 645 O O . SER A 1 89 ? 41.663 -8.642 -62.782 1.00 75.44 89 SER A O 1
ATOM 647 N N . ASP A 1 90 ? 43.767 -8.792 -63.543 1.00 78.62 90 ASP A N 1
ATOM 648 C CA . ASP A 1 90 ? 44.213 -9.654 -62.458 1.00 78.62 90 ASP A CA 1
ATOM 649 C C . ASP A 1 90 ? 44.713 -8.819 -61.287 1.00 78.62 90 ASP A C 1
ATOM 651 O O . ASP A 1 90 ? 44.138 -8.912 -60.205 1.00 78.62 90 ASP A O 1
ATOM 655 N N . ASP A 1 91 ? 45.707 -7.946 -61.473 1.00 76.81 91 ASP A N 1
ATOM 656 C CA . ASP A 1 91 ? 46.281 -7.201 -60.344 1.00 76.81 91 ASP A CA 1
ATOM 657 C C . ASP A 1 91 ? 45.321 -6.141 -59.807 1.00 76.81 91 ASP A C 1
ATOM 659 O O . ASP A 1 91 ? 45.071 -6.099 -58.605 1.00 76.81 91 ASP A O 1
ATOM 663 N N . VAL A 1 92 ? 44.726 -5.299 -60.660 1.00 79.19 92 VAL A N 1
ATOM 664 C CA . VAL A 1 92 ? 43.808 -4.258 -60.158 1.00 79.19 92 VAL A CA 1
ATOM 665 C C . VAL A 1 92 ? 42.541 -4.886 -59.580 1.00 79.19 92 VAL A C 1
ATOM 667 O O . VAL A 1 92 ? 42.113 -4.484 -58.500 1.00 79.19 92 VAL A O 1
ATOM 670 N N . SER A 1 93 ? 41.949 -5.884 -60.240 1.00 80.75 93 SER A N 1
ATOM 671 C CA . SER A 1 93 ? 40.709 -6.492 -59.742 1.00 80.75 93 SER A CA 1
ATOM 672 C C . SER A 1 93 ? 40.936 -7.317 -58.474 1.00 80.75 93 SER A C 1
ATOM 674 O O . SER A 1 93 ? 40.162 -7.178 -57.526 1.00 80.75 93 SER A O 1
ATOM 676 N N . SER A 1 94 ? 42.013 -8.110 -58.396 1.00 80.25 94 SER A N 1
ATOM 677 C CA . SER A 1 94 ? 42.341 -8.851 -57.169 1.00 80.25 94 SER A CA 1
ATOM 678 C C . SER A 1 94 ? 42.681 -7.907 -56.024 1.00 80.25 94 SER A C 1
ATOM 680 O O . SER A 1 94 ? 42.118 -8.043 -54.942 1.00 80.25 94 SER A O 1
ATOM 682 N N . HIS A 1 95 ? 43.502 -6.883 -56.261 1.00 82.19 95 HIS A N 1
ATOM 683 C CA . HIS A 1 95 ? 43.909 -5.971 -55.202 1.00 82.19 95 HIS A CA 1
ATOM 684 C C . HIS A 1 95 ? 42.742 -5.112 -54.709 1.00 82.19 95 HIS A C 1
ATOM 686 O O . HIS A 1 95 ? 42.568 -4.946 -53.503 1.00 82.19 95 HIS A O 1
ATOM 692 N N . VAL A 1 96 ? 41.885 -4.620 -55.610 1.00 83.44 96 VAL A N 1
ATOM 693 C CA . VAL A 1 96 ? 40.658 -3.907 -55.224 1.00 83.44 96 VAL A CA 1
ATOM 694 C C . VAL A 1 96 ? 39.712 -4.842 -54.478 1.00 83.44 96 VAL A C 1
ATOM 696 O O . VAL A 1 96 ? 39.205 -4.460 -53.427 1.00 83.44 96 VAL A O 1
ATOM 699 N N . SER A 1 97 ? 39.490 -6.062 -54.966 1.00 84.38 97 SER A N 1
ATOM 700 C CA . SER A 1 97 ? 38.594 -7.018 -54.314 1.00 84.38 97 SER A CA 1
ATOM 701 C C . SER A 1 97 ? 39.098 -7.408 -52.923 1.00 84.38 97 SER A C 1
ATOM 703 O O . SER A 1 97 ? 38.317 -7.404 -51.973 1.00 84.38 97 SER A O 1
ATOM 705 N N . ASP A 1 98 ? 40.394 -7.662 -52.764 1.00 85.81 98 ASP A N 1
ATOM 706 C CA . ASP A 1 98 ? 40.994 -8.048 -51.487 1.00 85.81 98 ASP A CA 1
ATOM 707 C C . ASP A 1 98 ? 41.022 -6.887 -50.496 1.00 85.81 98 ASP A C 1
ATOM 709 O O . ASP A 1 98 ? 40.608 -7.054 -49.349 1.00 85.81 98 ASP A O 1
ATOM 713 N N . VAL A 1 99 ? 41.442 -5.692 -50.923 1.00 83.62 99 VAL A N 1
ATOM 714 C CA . VAL A 1 99 ? 41.483 -4.508 -50.053 1.00 83.62 99 VAL A CA 1
ATOM 715 C C . VAL A 1 99 ? 40.072 -4.100 -49.646 1.00 83.62 99 VAL A C 1
ATOM 717 O O . VAL A 1 99 ? 39.821 -3.891 -48.459 1.00 83.62 99 VAL A O 1
ATOM 720 N N . VAL A 1 100 ? 39.128 -4.027 -50.589 1.00 84.44 100 VAL A N 1
ATOM 721 C CA . VAL A 1 100 ? 37.733 -3.679 -50.284 1.00 84.44 100 VAL A CA 1
ATOM 722 C C . VAL A 1 100 ? 37.102 -4.752 -49.408 1.00 84.44 100 VAL A C 1
ATOM 724 O O . VAL A 1 100 ? 36.489 -4.412 -48.401 1.00 84.44 100 VAL A O 1
ATOM 727 N N . SER A 1 101 ? 37.281 -6.037 -49.716 1.00 84.75 101 SER A N 1
ATOM 728 C CA . SER A 1 101 ? 36.737 -7.123 -48.895 1.00 84.75 101 SER A CA 1
ATOM 729 C C . SER A 1 101 ? 37.332 -7.104 -47.490 1.00 84.75 101 SER A C 1
ATOM 731 O O . SER A 1 101 ? 36.583 -7.146 -46.520 1.00 84.75 101 SER A O 1
ATOM 733 N N . TYR A 1 102 ? 38.650 -6.958 -47.345 1.00 86.00 102 TYR A N 1
ATOM 734 C CA . TYR A 1 102 ? 39.304 -6.914 -46.039 1.00 86.00 102 TYR A CA 1
ATOM 735 C C . TYR A 1 102 ? 38.857 -5.703 -45.219 1.00 86.00 102 TYR A C 1
ATOM 737 O O . TYR A 1 102 ? 38.423 -5.870 -44.081 1.00 86.00 102 TYR A O 1
ATOM 745 N N . TYR A 1 103 ? 38.907 -4.494 -45.783 1.00 81.19 103 TYR A N 1
ATOM 746 C CA . TYR A 1 103 ? 38.523 -3.286 -45.054 1.00 81.19 103 TYR A CA 1
ATOM 747 C C . TYR A 1 103 ? 37.027 -3.241 -44.768 1.00 81.19 103 TYR A C 1
ATOM 749 O O . TYR A 1 103 ? 36.650 -2.978 -43.633 1.00 81.19 103 TYR A O 1
ATOM 757 N N . VAL A 1 104 ? 36.158 -3.543 -45.736 1.00 80.81 104 VAL A N 1
ATOM 758 C CA . VAL A 1 104 ? 34.709 -3.563 -45.493 1.00 80.81 104 VAL A CA 1
ATOM 759 C C . VAL A 1 104 ? 34.376 -4.643 -44.476 1.00 80.81 104 VAL A C 1
ATOM 761 O O . VAL A 1 104 ? 33.687 -4.363 -43.505 1.00 80.81 104 VAL A O 1
ATOM 764 N N . ARG A 1 105 ? 34.892 -5.864 -44.623 1.00 80.12 105 ARG A N 1
ATOM 765 C CA . ARG A 1 105 ? 34.552 -6.959 -43.710 1.00 80.12 105 ARG A CA 1
ATOM 766 C C . ARG A 1 105 ? 35.119 -6.728 -42.317 1.00 80.12 105 ARG A C 1
ATOM 768 O O . ARG A 1 105 ? 34.383 -6.892 -41.356 1.00 80.12 105 ARG A O 1
ATOM 775 N N . SER A 1 106 ? 36.376 -6.311 -42.191 1.00 78.06 106 SER A N 1
ATOM 776 C CA . SER A 1 106 ? 36.995 -6.038 -40.890 1.00 78.06 106 SER A CA 1
ATOM 777 C C . SER A 1 106 ? 36.344 -4.839 -40.209 1.00 78.06 106 SER A C 1
ATOM 779 O O . SER A 1 106 ? 35.910 -4.939 -39.065 1.00 78.06 106 SER A O 1
ATOM 781 N N . HIS A 1 107 ? 36.189 -3.727 -40.927 1.00 78.25 107 HIS A N 1
ATOM 782 C CA . HIS A 1 107 ? 35.707 -2.488 -40.335 1.00 78.25 107 HIS A CA 1
ATOM 783 C C . HIS A 1 107 ? 34.199 -2.516 -40.089 1.00 78.25 107 HIS A C 1
ATOM 785 O O . HIS A 1 107 ? 33.764 -2.126 -39.015 1.00 78.25 107 HIS A O 1
ATOM 791 N N . VAL A 1 108 ? 33.390 -3.048 -41.011 1.00 77.94 108 VAL A N 1
ATOM 792 C CA . VAL A 1 108 ? 31.953 -3.239 -40.753 1.00 77.94 108 VAL A CA 1
ATOM 793 C C . VAL A 1 108 ? 31.755 -4.285 -39.664 1.00 77.94 108 VAL A C 1
ATOM 795 O O . VAL A 1 108 ? 30.975 -4.039 -38.753 1.00 77.94 108 VAL A O 1
ATOM 798 N N . SER A 1 109 ? 32.471 -5.415 -39.687 1.00 77.69 109 SER A N 1
ATOM 799 C CA . SER A 1 109 ? 32.286 -6.439 -38.653 1.00 77.69 109 SER A CA 1
ATOM 800 C C . SER A 1 109 ? 32.702 -5.932 -37.279 1.00 77.69 109 SER A C 1
ATOM 802 O O . SER A 1 109 ? 31.914 -6.085 -36.355 1.00 77.69 109 SER A O 1
ATOM 804 N N . SER A 1 110 ? 33.871 -5.308 -37.112 1.00 75.12 110 SER A N 1
ATOM 805 C CA . SER A 1 110 ? 34.289 -4.812 -35.794 1.00 75.12 110 SER A CA 1
ATOM 806 C C . SER A 1 110 ? 33.429 -3.630 -35.360 1.00 75.12 110 SER A C 1
ATOM 808 O O . SER A 1 110 ? 32.929 -3.590 -34.243 1.00 75.12 110 SER A O 1
ATOM 810 N N . HIS A 1 111 ? 33.180 -2.671 -36.252 1.00 76.81 111 HIS A N 1
ATOM 811 C CA . HIS A 1 111 ? 32.487 -1.455 -35.861 1.00 76.81 111 HIS A CA 1
ATOM 812 C C . HIS A 1 111 ? 31.007 -1.722 -35.587 1.00 76.81 111 HIS A C 1
ATOM 814 O O . HIS A 1 111 ? 30.495 -1.224 -34.587 1.00 76.81 111 HIS A O 1
ATOM 820 N N . VAL A 1 112 ? 30.330 -2.530 -36.410 1.00 77.00 112 VAL A N 1
ATOM 821 C CA . VAL A 1 112 ? 28.932 -2.909 -36.170 1.00 77.00 112 VAL A CA 1
ATOM 822 C C . VAL A 1 112 ? 28.840 -3.865 -34.990 1.00 77.00 112 VAL A C 1
ATOM 824 O O . VAL A 1 112 ? 28.069 -3.596 -34.076 1.00 77.00 112 VAL A O 1
ATOM 827 N N . THR A 1 113 ? 29.629 -4.941 -34.952 1.00 77.50 113 THR A N 1
ATOM 828 C CA . THR A 1 113 ? 29.503 -5.927 -33.866 1.00 77.50 113 THR A CA 1
ATOM 829 C C . THR A 1 113 ? 29.846 -5.296 -32.530 1.00 77.50 113 THR A C 1
ATOM 831 O O . THR A 1 113 ? 29.035 -5.380 -31.615 1.00 77.50 113 THR A O 1
ATOM 834 N N . ASP A 1 114 ? 30.976 -4.602 -32.420 1.00 78.88 114 ASP A N 1
ATOM 835 C CA . ASP A 1 114 ? 31.432 -4.114 -31.124 1.00 78.88 114 ASP A CA 1
ATOM 836 C C . ASP A 1 114 ? 30.668 -2.866 -30.706 1.00 78.88 114 ASP A C 1
ATOM 838 O O . ASP A 1 114 ? 30.160 -2.821 -29.589 1.00 78.88 114 ASP A O 1
ATOM 842 N N . ASN A 1 115 ? 30.514 -1.862 -31.578 1.00 76.31 115 ASN A N 1
ATOM 843 C CA . ASN A 1 115 ? 29.852 -0.623 -31.158 1.00 76.31 115 ASN A CA 1
ATOM 844 C C . ASN A 1 115 ? 28.341 -0.794 -31.078 1.00 76.31 115 ASN A C 1
ATOM 846 O O . ASN A 1 115 ? 27.758 -0.359 -30.094 1.00 76.31 115 ASN A O 1
ATOM 850 N N . VAL A 1 116 ? 27.687 -1.439 -32.051 1.00 80.25 116 VAL A N 1
ATOM 851 C CA . VAL A 1 116 ? 26.228 -1.606 -31.968 1.00 80.25 116 VAL A CA 1
ATOM 852 C C . VAL A 1 116 ? 25.876 -2.584 -30.854 1.00 80.25 116 VAL A C 1
ATOM 854 O O . VAL A 1 116 ? 25.008 -2.255 -30.053 1.00 80.25 116 VAL A O 1
ATOM 857 N N . SER A 1 117 ? 26.564 -3.727 -30.718 1.00 80.94 117 SER A N 1
ATOM 858 C CA . SER A 1 117 ? 26.231 -4.654 -29.623 1.00 80.94 117 SER A CA 1
ATOM 859 C C . SER A 1 117 ? 26.553 -4.063 -28.259 1.00 80.94 117 SER A C 1
ATOM 861 O O . SER A 1 117 ? 25.723 -4.180 -27.366 1.00 80.94 117 SER A O 1
ATOM 863 N N . SER A 1 118 ? 27.700 -3.398 -28.070 1.00 80.19 118 SER A N 1
ATOM 864 C CA . SER A 1 118 ? 28.007 -2.793 -26.766 1.00 80.19 118 SER A CA 1
ATOM 865 C C . SER A 1 118 ? 27.067 -1.639 -26.442 1.00 80.19 118 SER A C 1
ATOM 867 O O . SER A 1 118 ? 26.574 -1.563 -25.323 1.00 80.19 118 SER A O 1
ATOM 869 N N . HIS A 1 119 ? 26.755 -0.771 -27.405 1.00 82.94 119 HIS A N 1
ATOM 870 C CA . HIS A 1 119 ? 25.887 0.370 -27.150 1.00 82.94 119 HIS A CA 1
ATOM 871 C C . HIS A 1 119 ? 24.444 -0.071 -26.909 1.00 82.94 119 HIS A C 1
ATOM 873 O O . HIS A 1 119 ? 23.834 0.378 -25.946 1.00 82.94 119 HIS A O 1
ATOM 879 N N . VAL A 1 120 ? 23.918 -1.008 -27.706 1.00 84.50 120 VAL A N 1
ATOM 880 C CA . VAL A 1 120 ? 22.583 -1.580 -27.481 1.00 84.50 120 VAL A CA 1
ATOM 881 C C . VAL A 1 120 ? 22.548 -2.352 -26.167 1.00 84.50 120 VAL A C 1
ATOM 883 O O . VAL A 1 120 ? 21.642 -2.132 -25.374 1.00 84.50 120 VAL A O 1
ATOM 886 N N . SER A 1 121 ? 23.526 -3.216 -25.894 1.00 84.81 121 SER A N 1
ATOM 887 C CA . SER A 1 121 ? 23.521 -4.028 -24.676 1.00 84.81 121 SER A CA 1
ATOM 888 C C . SER A 1 121 ? 23.662 -3.169 -23.422 1.00 84.81 121 SER A C 1
ATOM 890 O O . SER A 1 121 ? 22.916 -3.383 -22.472 1.00 84.81 121 SER A O 1
ATOM 892 N N . ASN A 1 122 ? 24.551 -2.172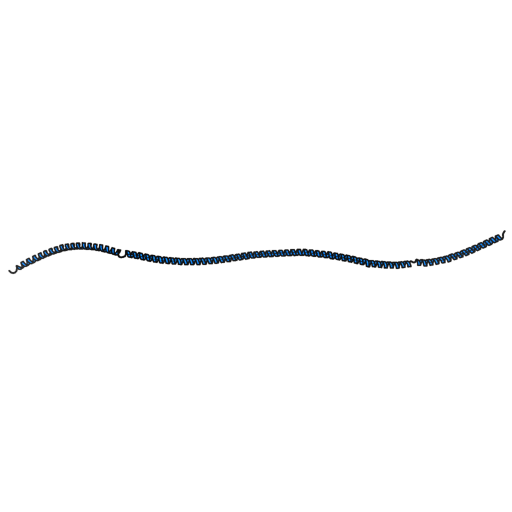 -23.420 1.00 83.62 122 ASN A N 1
ATOM 893 C CA . ASN A 1 122 ? 24.713 -1.269 -22.281 1.00 83.62 122 ASN A CA 1
ATOM 894 C C . ASN A 1 122 ? 23.489 -0.372 -22.120 1.00 83.62 122 ASN A C 1
ATOM 896 O O . ASN A 1 122 ? 22.930 -0.310 -21.037 1.00 83.62 122 ASN A O 1
ATOM 900 N N . HIS A 1 123 ? 22.998 0.250 -23.194 1.00 83.38 123 HIS A N 1
ATOM 901 C CA . HIS A 1 123 ? 21.846 1.144 -23.098 1.00 83.38 123 HIS A CA 1
ATOM 902 C C . HIS A 1 123 ? 20.567 0.393 -22.698 1.00 83.38 123 HIS A C 1
ATOM 904 O O . HIS A 1 123 ? 19.782 0.906 -21.899 1.00 83.38 123 HIS A O 1
ATOM 910 N N . VAL A 1 124 ? 20.342 -0.818 -23.219 1.00 84.00 124 VAL A N 1
ATOM 911 C CA . VAL A 1 124 ? 19.217 -1.667 -22.803 1.00 84.00 124 VAL A CA 1
ATOM 912 C C . VAL A 1 124 ? 19.406 -2.113 -21.360 1.00 84.00 124 VAL A C 1
ATOM 914 O O . VAL A 1 124 ? 18.460 -2.012 -20.589 1.00 84.00 124 VAL A O 1
ATOM 917 N N . SER A 1 125 ? 20.600 -2.559 -20.965 1.00 84.75 125 SER A N 1
ATOM 918 C CA . SER A 1 125 ? 20.856 -2.983 -19.587 1.00 84.75 125 SER A CA 1
ATOM 919 C C . SER A 1 125 ? 20.684 -1.829 -18.600 1.00 84.75 125 SER A C 1
ATOM 921 O O . SER A 1 125 ? 20.023 -2.005 -17.585 1.00 84.75 125 SER A O 1
ATOM 923 N N . ASP A 1 126 ? 21.195 -0.640 -18.910 1.00 83.00 126 ASP A N 1
ATOM 924 C CA . ASP A 1 126 ? 21.105 0.534 -18.045 1.00 83.00 126 ASP A CA 1
ATOM 925 C C . ASP A 1 126 ? 19.665 1.030 -17.935 1.00 83.00 126 ASP A C 1
ATOM 927 O O . ASP A 1 126 ? 19.176 1.237 -16.826 1.00 83.00 126 ASP A O 1
ATOM 931 N N . VAL A 1 127 ? 18.947 1.172 -19.055 1.00 80.19 127 VAL A N 1
ATOM 932 C CA . VAL A 1 127 ? 17.545 1.620 -19.035 1.00 80.19 127 VAL A CA 1
ATOM 933 C C . VAL A 1 127 ? 16.652 0.579 -18.381 1.00 80.19 127 VAL A C 1
ATOM 935 O O . VAL A 1 127 ? 15.845 0.929 -17.531 1.00 80.19 127 VAL A O 1
ATOM 938 N N . VAL A 1 128 ? 16.782 -0.700 -18.728 1.00 80.88 128 VAL A N 1
ATOM 939 C CA . VAL A 1 128 ? 15.959 -1.741 -18.105 1.00 80.88 128 VAL A CA 1
ATOM 940 C C . VAL A 1 128 ? 16.296 -1.842 -16.621 1.00 80.88 128 VAL A C 1
ATOM 942 O O . VAL A 1 128 ? 15.386 -1.815 -15.805 1.00 80.88 128 VAL A O 1
ATOM 945 N N . SER A 1 129 ? 17.573 -1.886 -16.240 1.00 80.75 129 SER A N 1
ATOM 946 C CA . SER A 1 129 ? 17.954 -2.039 -14.835 1.00 80.75 129 SER A CA 1
ATOM 947 C C . SER A 1 129 ? 17.544 -0.836 -13.992 1.00 80.75 129 SER A C 1
ATOM 949 O O . SER A 1 129 ? 16.957 -1.039 -12.933 1.00 80.75 129 SER A O 1
ATOM 951 N N . SER A 1 130 ? 17.823 0.394 -14.438 1.00 78.62 130 SER A N 1
ATOM 952 C CA . SER A 1 130 ? 17.482 1.603 -13.674 1.00 78.62 130 SER A CA 1
ATOM 953 C C . SER A 1 130 ? 15.986 1.878 -13.709 1.00 78.62 130 SER A C 1
ATOM 955 O O . SER A 1 130 ? 15.351 1.943 -12.668 1.00 78.62 130 SER A O 1
ATOM 957 N N . HIS A 1 131 ? 15.379 1.946 -14.893 1.00 77.62 131 HIS A N 1
ATOM 958 C CA . HIS A 1 131 ? 13.988 2.358 -15.017 1.00 77.62 131 HIS A CA 1
ATOM 959 C C . HIS A 1 131 ? 13.031 1.298 -14.471 1.00 77.62 131 HIS A C 1
ATOM 961 O O . HIS A 1 131 ? 12.080 1.651 -13.780 1.00 77.62 131 HIS A O 1
ATOM 967 N N . VAL A 1 132 ? 13.280 0.002 -14.706 1.00 79.62 132 VAL A N 1
ATOM 968 C CA . VAL A 1 132 ? 12.434 -1.049 -14.116 1.00 79.62 132 VAL A CA 1
ATOM 969 C C . VAL A 1 132 ? 12.664 -1.142 -12.613 1.00 79.62 132 VAL A C 1
ATOM 971 O O . VAL A 1 132 ? 11.675 -1.205 -11.891 1.00 79.62 132 VAL A O 1
ATOM 974 N N . SER A 1 133 ? 13.905 -1.102 -12.110 1.00 79.75 133 SER A N 1
ATOM 975 C CA . SER A 1 133 ? 14.118 -1.138 -10.653 1.00 79.75 133 SER A CA 1
ATOM 976 C C . SER A 1 133 ? 13.513 0.075 -9.966 1.00 79.75 133 SER A C 1
ATOM 978 O O . SER A 1 133 ? 12.798 -0.095 -8.986 1.00 79.75 133 SER A O 1
ATOM 980 N N . ASP A 1 134 ? 13.735 1.278 -10.486 1.00 80.75 134 ASP A N 1
ATOM 981 C CA . ASP A 1 134 ? 13.263 2.506 -9.854 1.00 80.75 134 ASP A CA 1
ATOM 982 C C . ASP A 1 134 ? 11.741 2.590 -9.905 1.00 80.75 134 ASP A C 1
ATOM 984 O O . ASP A 1 134 ? 11.110 2.812 -8.871 1.00 80.75 134 ASP A O 1
ATOM 988 N N . VAL A 1 135 ? 11.124 2.355 -11.069 1.00 80.31 135 VAL A N 1
ATOM 989 C CA . VAL A 1 135 ? 9.662 2.417 -11.208 1.00 80.31 135 VAL A CA 1
ATOM 990 C C . VAL A 1 135 ? 9.002 1.292 -10.425 1.00 80.31 135 VAL A C 1
ATOM 992 O O . VAL A 1 135 ? 8.080 1.557 -9.664 1.00 80.31 135 VAL A O 1
ATOM 995 N N . VAL A 1 136 ? 9.460 0.043 -10.550 1.00 81.81 136 VAL A N 1
ATOM 996 C CA . VAL A 1 136 ? 8.842 -1.069 -9.813 1.00 81.81 136 VAL A CA 1
ATOM 997 C C . VAL A 1 136 ? 9.057 -0.891 -8.315 1.00 81.81 136 VAL A C 1
ATOM 999 O O . VAL A 1 136 ? 8.095 -0.998 -7.563 1.00 81.81 136 VAL A O 1
ATOM 1002 N N . SER A 1 137 ? 10.269 -0.572 -7.861 1.00 82.88 137 SER A N 1
ATOM 1003 C CA . SER A 1 137 ? 10.548 -0.444 -6.429 1.00 82.88 137 SER A CA 1
ATOM 1004 C C . SER A 1 137 ? 9.795 0.728 -5.805 1.00 82.88 137 SER A C 1
ATOM 1006 O O . SER A 1 137 ? 9.190 0.547 -4.748 1.00 82.88 137 SER A O 1
ATOM 1008 N N . SER A 1 138 ? 9.788 1.906 -6.437 1.00 83.12 138 SER A N 1
ATOM 1009 C CA . SER A 1 138 ? 9.062 3.071 -5.910 1.00 83.12 138 SER A CA 1
ATOM 1010 C C . SER A 1 138 ? 7.554 2.859 -5.958 1.00 83.12 138 SER A C 1
ATOM 1012 O O . SER A 1 138 ? 6.894 2.956 -4.929 1.00 83.12 138 SER A O 1
ATOM 1014 N N . HIS A 1 139 ? 7.006 2.460 -7.107 1.00 85.75 139 HIS A N 1
ATOM 1015 C CA . HIS A 1 139 ? 5.563 2.337 -7.272 1.00 85.75 139 HIS A CA 1
ATOM 1016 C C . HIS A 1 139 ? 4.985 1.212 -6.409 1.00 85.75 139 HIS A C 1
ATOM 1018 O O . HIS A 1 139 ? 3.944 1.394 -5.782 1.00 85.75 139 HIS A O 1
ATOM 1024 N N . VAL A 1 140 ? 5.670 0.065 -6.309 1.00 85.25 140 VAL A N 1
ATOM 1025 C CA . VAL A 1 140 ? 5.246 -1.021 -5.413 1.00 85.25 140 VAL A CA 1
ATOM 1026 C C . VAL A 1 140 ? 5.336 -0.579 -3.956 1.00 85.25 140 VAL A C 1
ATOM 1028 O O . VAL A 1 140 ? 4.387 -0.819 -3.214 1.00 85.25 140 VAL A O 1
ATOM 1031 N N . SER A 1 141 ? 6.422 0.088 -3.546 1.00 85.94 141 SER A N 1
ATOM 1032 C CA . SER A 1 141 ? 6.579 0.558 -2.161 1.00 85.94 141 SER A CA 1
ATOM 1033 C C . SER A 1 141 ? 5.523 1.593 -1.782 1.00 85.94 141 SER A C 1
ATOM 1035 O O . SER A 1 141 ? 4.916 1.478 -0.717 1.00 85.94 141 SER A O 1
ATOM 1037 N N . ASP A 1 142 ? 5.254 2.559 -2.658 1.00 89.12 142 ASP A N 1
ATOM 1038 C CA . ASP A 1 142 ? 4.271 3.617 -2.428 1.00 89.12 142 ASP A CA 1
ATOM 1039 C C . ASP A 1 142 ? 2.853 3.047 -2.343 1.00 89.12 142 ASP A C 1
ATOM 1041 O O . ASP A 1 142 ? 2.110 3.361 -1.411 1.00 89.12 142 ASP A O 1
ATOM 1045 N N . VAL A 1 143 ? 2.487 2.149 -3.265 1.00 87.50 143 VAL A N 1
ATOM 1046 C CA . VAL A 1 143 ? 1.174 1.491 -3.263 1.00 87.50 143 VAL A CA 1
ATOM 1047 C C . VAL A 1 143 ? 1.001 0.627 -2.012 1.00 87.50 143 VAL A C 1
ATOM 1049 O O . VAL A 1 143 ? -0.030 0.729 -1.346 1.00 87.50 143 VAL A O 1
ATOM 1052 N N . LEU A 1 144 ? 1.995 -0.190 -1.644 1.00 89.31 144 LEU A N 1
ATOM 1053 C CA . LEU A 1 144 ? 1.931 -0.998 -0.421 1.00 89.31 144 LEU A CA 1
ATOM 1054 C C . LEU A 1 144 ? 1.817 -0.121 0.825 1.00 89.31 144 LEU A C 1
ATOM 1056 O O . LEU A 1 144 ? 0.970 -0.388 1.672 1.00 89.31 144 LEU A O 1
ATOM 1060 N N . SER A 1 145 ? 2.625 0.933 0.925 1.00 91.06 145 SER A N 1
ATOM 1061 C CA . SER A 1 145 ? 2.591 1.870 2.050 1.00 91.06 145 SER A CA 1
ATOM 1062 C C . SER A 1 145 ? 1.220 2.544 2.183 1.00 91.06 145 SER A C 1
ATOM 1064 O O . SER A 1 145 ? 0.636 2.594 3.271 1.00 91.06 145 SER A O 1
ATOM 1066 N N . TYR A 1 146 ? 0.641 2.982 1.062 1.00 92.31 146 TYR A N 1
ATOM 1067 C CA . TYR A 1 146 ? -0.693 3.576 1.023 1.00 92.31 146 TYR A CA 1
ATOM 1068 C C . TYR A 1 146 ? -1.785 2.602 1.490 1.00 92.31 146 TYR A C 1
ATOM 1070 O O . TYR A 1 146 ? -2.571 2.939 2.376 1.00 92.31 146 TYR A O 1
ATOM 1078 N N . TYR A 1 147 ? -1.823 1.378 0.956 1.00 89.06 147 TYR A N 1
ATOM 1079 C CA . TYR A 1 147 ? -2.839 0.400 1.356 1.00 89.06 147 TYR A CA 1
ATOM 1080 C C . TYR A 1 147 ? -2.661 -0.079 2.799 1.00 89.06 147 TYR A C 1
ATOM 1082 O O . TYR A 1 147 ? -3.650 -0.210 3.517 1.00 89.06 147 TYR A O 1
ATOM 1090 N N . VAL A 1 148 ? -1.424 -0.307 3.250 1.00 91.25 148 VAL A N 1
ATOM 1091 C CA . VAL A 1 148 ? -1.144 -0.718 4.634 1.00 91.25 148 VAL A CA 1
ATOM 1092 C C . VAL A 1 148 ? -1.576 0.368 5.616 1.00 91.25 148 VAL A C 1
ATOM 1094 O O . VAL A 1 148 ? -2.240 0.046 6.598 1.00 91.25 148 VAL A O 1
ATOM 1097 N N . SER A 1 149 ? -1.268 1.642 5.342 1.00 89.38 149 SER A N 1
ATOM 1098 C CA . SER A 1 149 ? -1.713 2.756 6.193 1.00 89.38 149 SER A CA 1
ATOM 1099 C C . SER A 1 149 ? -3.238 2.879 6.228 1.00 89.38 149 SER A C 1
ATOM 1101 O O . SER A 1 149 ? -3.810 2.910 7.314 1.00 89.38 149 SER A O 1
ATOM 1103 N N . HIS A 1 150 ? -3.913 2.820 5.074 1.00 89.31 150 HIS A N 1
ATOM 1104 C CA . HIS A 1 150 ? -5.378 2.880 5.010 1.00 89.31 150 HIS A CA 1
ATOM 1105 C C . HIS A 1 150 ? -6.055 1.729 5.760 1.00 89.31 150 HIS A C 1
ATOM 1107 O O . HIS A 1 150 ? -7.049 1.945 6.454 1.00 89.31 150 HIS A O 1
ATOM 1113 N N . ILE A 1 151 ? -5.528 0.506 5.644 1.00 88.81 151 ILE A N 1
ATOM 1114 C CA . ILE A 1 151 ? -6.046 -0.649 6.386 1.00 88.81 151 ILE A CA 1
ATOM 1115 C C . ILE A 1 151 ? -5.832 -0.450 7.887 1.00 88.81 151 ILE A C 1
ATOM 1117 O O . ILE A 1 151 ? -6.761 -0.685 8.657 1.00 88.81 151 ILE A O 1
ATOM 1121 N N . SER A 1 152 ? -4.647 0.003 8.308 1.00 90.81 152 SER A N 1
ATOM 1122 C CA . SER A 1 152 ? -4.352 0.273 9.720 1.00 90.81 152 SER A CA 1
ATOM 1123 C C . SER A 1 152 ? -5.306 1.310 10.310 1.00 90.81 152 SER A C 1
ATOM 1125 O O . SER A 1 152 ? -5.888 1.073 11.369 1.00 90.81 152 SER A O 1
ATOM 1127 N N . ASP A 1 153 ? -5.531 2.417 9.602 1.00 89.94 153 ASP A N 1
ATOM 1128 C CA . ASP A 1 153 ? -6.436 3.481 10.040 1.00 89.94 153 ASP A CA 1
ATOM 1129 C C . ASP A 1 153 ? -7.884 2.990 10.106 1.00 89.94 153 ASP A C 1
ATOM 1131 O O . ASP A 1 153 ? -8.578 3.222 11.097 1.00 89.94 153 ASP A O 1
ATOM 1135 N N . HIS A 1 154 ? -8.344 2.257 9.088 1.00 89.69 154 HIS A N 1
ATOM 1136 C CA . HIS A 1 154 ? -9.696 1.704 9.072 1.00 89.69 154 HIS A CA 1
ATOM 1137 C C . HIS A 1 154 ? -9.913 0.694 10.205 1.00 89.69 154 HIS A C 1
ATOM 1139 O O . HIS A 1 154 ? -10.936 0.741 10.885 1.00 89.69 154 HIS A O 1
ATOM 1145 N N . VAL A 1 155 ? -8.959 -0.213 10.436 1.00 90.31 155 VAL A N 1
ATOM 1146 C CA . VAL A 1 155 ? -9.031 -1.194 11.528 1.00 90.31 155 VAL A CA 1
ATOM 1147 C C . VAL A 1 155 ? -9.002 -0.492 12.880 1.00 90.31 155 VAL A C 1
ATOM 1149 O O . VAL A 1 155 ? -9.835 -0.801 13.726 1.00 90.31 155 VAL A O 1
ATOM 1152 N N . SER A 1 156 ? -8.097 0.465 13.083 1.00 90.19 156 SER A N 1
ATOM 1153 C CA . SER A 1 156 ? -7.981 1.202 14.344 1.00 90.19 156 SER A CA 1
ATOM 1154 C C . SER A 1 156 ? -9.266 1.966 14.666 1.00 90.19 156 SER A C 1
ATOM 1156 O O . SER A 1 156 ? -9.816 1.814 15.757 1.00 90.19 156 SER A O 1
ATOM 1158 N N . ASN A 1 157 ? -9.808 2.705 13.692 1.00 87.56 157 ASN A N 1
ATOM 1159 C CA . ASN A 1 157 ? -11.058 3.443 13.862 1.00 87.56 157 ASN A CA 1
ATOM 1160 C C . ASN A 1 157 ? -12.239 2.500 14.098 1.00 87.56 157 ASN A C 1
ATOM 1162 O O . ASN A 1 157 ? -12.982 2.689 15.054 1.00 87.56 157 ASN A O 1
ATOM 1166 N N . HIS A 1 158 ? -12.377 1.437 13.300 1.00 89.06 158 HIS A N 1
ATOM 1167 C CA . HIS A 1 158 ? -13.480 0.494 13.463 1.00 89.06 158 HIS A CA 1
ATOM 1168 C C . HIS A 1 158 ? -13.424 -0.240 14.808 1.00 89.06 158 HIS A C 1
ATOM 1170 O O . HIS A 1 158 ? -14.444 -0.370 15.478 1.00 89.06 158 HIS A O 1
ATOM 1176 N N . VAL A 1 159 ? -12.241 -0.690 15.237 1.00 87.31 159 VAL A N 1
ATOM 1177 C CA . VAL A 1 159 ? -12.058 -1.323 16.550 1.00 87.31 159 VAL A CA 1
ATOM 1178 C C . VAL A 1 159 ? -12.354 -0.327 17.663 1.00 87.31 159 VAL A C 1
ATOM 1180 O O . VAL A 1 159 ? -13.064 -0.682 18.598 1.00 87.31 159 VAL A O 1
ATOM 1183 N N . SER A 1 160 ? -11.863 0.909 17.569 1.00 87.25 160 SER A N 1
ATOM 1184 C CA . SER A 1 160 ? -12.128 1.946 18.568 1.00 87.25 160 SER A CA 1
ATOM 1185 C C . SER A 1 160 ? -13.622 2.260 18.672 1.00 87.25 160 SER A C 1
ATOM 1187 O O . SER A 1 160 ? -14.167 2.267 19.773 1.00 87.25 160 SER A O 1
ATOM 1189 N N . ASP A 1 161 ? -14.312 2.420 17.542 1.00 85.06 161 ASP A N 1
ATOM 1190 C CA . ASP A 1 161 ? -15.749 2.693 17.495 1.00 85.06 161 ASP A CA 1
ATOM 1191 C C . ASP A 1 161 ? -16.566 1.519 18.031 1.00 85.06 161 ASP A C 1
ATOM 1193 O O . ASP A 1 161 ? -17.450 1.709 18.867 1.00 85.06 161 ASP A O 1
ATOM 1197 N N . VAL A 1 162 ? -16.260 0.291 17.602 1.00 82.31 162 VAL A N 1
ATOM 1198 C CA . VAL A 1 162 ? -16.952 -0.912 18.080 1.00 82.31 162 VAL A CA 1
ATOM 1199 C C . VAL A 1 162 ? -16.702 -1.111 19.569 1.00 82.31 162 VAL A C 1
ATOM 1201 O O . VAL A 1 162 ? -17.647 -1.339 20.315 1.00 82.31 162 VAL A O 1
ATOM 1204 N N . VAL A 1 163 ? -15.462 -0.995 20.042 1.00 83.06 163 VAL A N 1
ATOM 1205 C CA . VAL A 1 163 ? -15.151 -1.151 21.467 1.00 83.06 163 VAL A CA 1
ATOM 1206 C C . VAL A 1 163 ? -15.819 -0.044 22.275 1.00 83.06 163 VAL A C 1
ATOM 1208 O O . VAL A 1 163 ? -16.535 -0.342 23.225 1.00 83.06 163 VAL A O 1
ATOM 1211 N N . SER A 1 164 ? -15.658 1.220 21.888 1.00 81.38 164 SER A N 1
ATOM 1212 C CA . SER A 1 164 ? -16.238 2.354 22.608 1.00 81.38 164 SER A CA 1
ATOM 1213 C C . SER A 1 164 ? -17.762 2.271 22.640 1.00 81.38 164 SER A C 1
ATOM 1215 O O . SER A 1 164 ? -18.362 2.303 23.714 1.00 81.38 164 SER A O 1
ATOM 1217 N N . HIS A 1 165 ? -18.408 2.071 21.492 1.00 78.56 165 HIS A N 1
ATOM 1218 C CA . HIS A 1 165 ? -19.861 2.022 21.424 1.00 78.56 165 HIS A CA 1
ATOM 1219 C C . HIS A 1 165 ? -20.410 0.757 22.083 1.00 78.56 165 HIS A C 1
ATOM 1221 O O . HIS A 1 165 ? -21.297 0.841 22.928 1.00 78.56 165 HIS A O 1
ATOM 1227 N N . TYR A 1 166 ? -19.903 -0.422 21.724 1.00 75.31 166 TYR A N 1
ATOM 1228 C CA . TYR A 1 166 ? -20.481 -1.684 22.176 1.00 75.31 166 TYR A CA 1
ATOM 1229 C C . TYR A 1 166 ? -20.143 -1.964 23.638 1.00 75.31 166 TYR A C 1
ATOM 1231 O O . TYR A 1 166 ? -21.049 -2.269 24.408 1.00 75.31 166 TYR A O 1
ATOM 1239 N N . VAL A 1 167 ? -18.884 -1.800 24.061 1.00 75.44 167 VAL A N 1
ATOM 1240 C CA . VAL A 1 167 ? -18.499 -2.036 25.461 1.00 75.44 167 VAL A CA 1
ATOM 1241 C C . VAL A 1 167 ? -19.113 -0.971 26.356 1.00 75.44 167 VAL A C 1
ATOM 1243 O O . VAL A 1 167 ? -19.771 -1.326 27.327 1.00 75.44 167 VAL A O 1
ATOM 1246 N N . SER A 1 168 ? -18.988 0.319 26.033 1.00 76.50 168 SER A N 1
ATOM 1247 C CA . SER A 1 168 ? -19.505 1.365 26.925 1.00 76.50 168 SER A CA 1
ATOM 1248 C C . SER A 1 168 ? -21.033 1.327 27.025 1.00 76.50 168 SER A C 1
ATOM 1250 O O . SER A 1 168 ? -21.571 1.374 28.132 1.00 76.50 168 SER A O 1
ATOM 1252 N N . SER A 1 169 ? -21.742 1.155 25.900 1.00 74.81 169 SER A N 1
ATOM 1253 C CA . SER A 1 169 ? -23.209 1.077 25.889 1.00 74.81 169 SER A CA 1
ATOM 1254 C C . SER A 1 169 ? -23.721 -0.202 26.540 1.00 74.81 169 SER A C 1
ATOM 1256 O O . SER A 1 169 ? -24.530 -0.127 27.464 1.00 74.81 169 SER A O 1
ATOM 1258 N N . GLN A 1 170 ? -23.261 -1.373 26.084 1.00 75.88 170 GLN A N 1
ATOM 1259 C CA . GLN A 1 170 ? -23.801 -2.640 26.570 1.00 75.88 170 GLN A CA 1
ATOM 1260 C C . GLN A 1 170 ? -23.378 -2.885 28.007 1.00 75.88 170 GLN A C 1
ATOM 1262 O O . GLN A 1 170 ? -24.234 -3.207 28.816 1.00 75.88 170 GLN A O 1
ATOM 1267 N N . VAL A 1 171 ? -22.110 -2.675 28.373 1.00 75.81 171 VAL A N 1
ATOM 1268 C CA . VAL A 1 171 ? -21.683 -2.890 29.761 1.00 75.81 171 VAL A CA 1
ATOM 1269 C C . VAL A 1 171 ? -22.368 -1.892 30.688 1.00 75.81 171 VAL A C 1
ATOM 1271 O O . VAL A 1 171 ? -22.923 -2.329 31.691 1.00 75.81 171 VAL A O 1
ATOM 1274 N N . SER A 1 172 ? -22.436 -0.595 30.358 1.00 76.69 172 SER A N 1
ATOM 1275 C CA . SER A 1 172 ? -23.149 0.361 31.226 1.00 76.69 172 SER A CA 1
ATOM 1276 C C . SER A 1 172 ? -24.634 0.036 31.336 1.00 76.69 172 SER A C 1
ATOM 1278 O O . SER A 1 172 ? -25.171 0.016 32.438 1.00 76.69 172 SER A O 1
ATOM 1280 N N . SER A 1 173 ? -25.304 -0.267 30.222 1.00 75.88 173 SER A N 1
ATOM 1281 C CA . SER A 1 173 ? -26.726 -0.630 30.211 1.00 75.88 173 SER A CA 1
ATOM 1282 C C . SER A 1 173 ? -26.994 -1.900 31.016 1.00 75.88 173 SER A C 1
ATOM 1284 O O . SER A 1 173 ? -27.899 -1.938 31.855 1.00 75.88 173 SER A O 1
ATOM 1286 N N . HIS A 1 174 ? -26.192 -2.939 30.796 1.00 76.75 174 HIS A N 1
ATOM 1287 C CA . HIS A 1 174 ? -26.375 -4.238 31.420 1.00 76.75 174 HIS A CA 1
ATOM 1288 C C . HIS A 1 174 ? -26.031 -4.172 32.910 1.00 76.75 174 HIS A C 1
ATOM 1290 O O . HIS A 1 174 ? -26.798 -4.689 33.719 1.00 76.75 174 HIS A O 1
ATOM 1296 N N . VAL A 1 175 ? -24.946 -3.486 33.291 1.00 76.31 175 VAL A N 1
ATOM 1297 C CA . VAL A 1 175 ? -24.566 -3.265 34.694 1.00 76.31 175 VAL A CA 1
ATOM 1298 C C . VAL A 1 175 ? -25.596 -2.386 35.393 1.00 76.31 175 VAL A C 1
ATOM 1300 O O . VAL A 1 175 ? -26.129 -2.815 36.409 1.00 76.31 175 VAL A O 1
ATOM 1303 N N . SER A 1 176 ? -25.955 -1.212 34.860 1.00 76.56 176 SER A N 1
ATOM 1304 C CA . SER A 1 176 ? -26.961 -0.354 35.501 1.00 76.56 176 SER A CA 1
ATOM 1305 C C . SER A 1 176 ? -28.303 -1.060 35.641 1.00 76.56 176 SER A C 1
ATOM 1307 O O . SER A 1 176 ? -28.867 -1.061 36.729 1.00 76.56 176 SER A O 1
ATOM 1309 N N . SER A 1 177 ? -28.821 -1.695 34.588 1.00 75.12 177 SER A N 1
ATOM 1310 C CA . SER A 1 177 ? -30.149 -2.314 34.656 1.00 75.12 177 SER A CA 1
ATOM 1311 C C . SER A 1 177 ? -30.168 -3.557 35.541 1.00 75.12 177 SER A C 1
ATOM 1313 O O . SER A 1 177 ? -31.049 -3.681 36.394 1.00 75.12 177 SER A O 1
ATOM 1315 N N . ASN A 1 178 ? -29.197 -4.463 35.403 1.00 75.06 178 ASN A N 1
ATOM 1316 C CA . ASN A 1 178 ? -29.205 -5.707 36.168 1.00 75.06 178 ASN A CA 1
ATOM 1317 C C . ASN A 1 178 ? -28.792 -5.464 37.609 1.00 75.06 178 ASN A C 1
ATOM 1319 O O . ASN A 1 178 ? -29.474 -5.952 38.499 1.00 75.06 178 ASN A O 1
ATOM 1323 N N . VAL A 1 179 ? -27.746 -4.676 37.871 1.00 74.75 179 VAL A N 1
ATOM 1324 C CA . VAL A 1 179 ? -27.339 -4.393 39.252 1.00 74.75 179 VAL A CA 1
ATOM 1325 C C . VAL A 1 179 ? -28.414 -3.576 39.960 1.00 74.75 179 VAL A C 1
ATOM 1327 O O . VAL A 1 179 ? -28.833 -3.981 41.039 1.00 74.75 179 VAL A O 1
ATOM 1330 N N . SER A 1 180 ? -28.945 -2.494 39.375 1.00 75.31 180 SER A N 1
ATOM 1331 C CA . SER A 1 180 ? -29.995 -1.724 40.061 1.00 75.31 180 SER A CA 1
ATOM 1332 C C . SER A 1 180 ? -31.279 -2.522 40.255 1.00 75.31 180 SER A C 1
ATOM 1334 O O . SER A 1 180 ? -31.873 -2.420 41.329 1.00 75.31 180 SER A O 1
ATOM 1336 N N . SER A 1 181 ? -31.712 -3.324 39.273 1.00 73.69 181 SER A N 1
ATOM 1337 C CA . SER A 1 181 ? -32.938 -4.119 39.419 1.00 73.69 181 SER A CA 1
ATOM 1338 C C . SER A 1 181 ? -32.759 -5.288 40.382 1.00 73.69 181 SER A C 1
ATOM 1340 O O . SER A 1 181 ? -33.615 -5.482 41.245 1.00 73.69 181 SER A O 1
ATOM 1342 N N . HIS A 1 182 ? -31.650 -6.033 40.317 1.00 75.06 182 HIS A N 1
ATOM 1343 C CA . HIS A 1 182 ? -31.408 -7.126 41.254 1.00 75.06 182 HIS A CA 1
ATOM 1344 C C . HIS A 1 182 ? -31.155 -6.622 42.663 1.00 75.06 182 HIS A C 1
ATOM 1346 O O . HIS A 1 182 ? -31.713 -7.202 43.588 1.00 75.06 182 HIS A O 1
ATOM 1352 N N . VAL A 1 183 ? -30.359 -5.567 42.848 1.00 75.06 183 VAL A N 1
ATOM 1353 C CA . VAL A 1 183 ? -30.111 -5.011 44.182 1.00 75.06 183 VAL A CA 1
ATOM 1354 C C . VAL A 1 183 ? -31.400 -4.426 44.743 1.00 75.06 183 VAL A C 1
ATOM 1356 O O . VAL A 1 183 ? -31.775 -4.800 45.846 1.00 75.06 183 VAL A O 1
ATOM 1359 N N . SER A 1 184 ? -32.135 -3.597 43.993 1.00 74.38 184 SER A N 1
ATOM 1360 C CA . SER A 1 184 ? -33.387 -3.024 44.509 1.00 74.38 184 SER A CA 1
ATOM 1361 C C . SER A 1 184 ? -34.420 -4.102 44.816 1.00 74.38 184 SER A C 1
ATOM 1363 O O . SER A 1 184 ? -34.975 -4.113 45.906 1.00 74.38 184 SER A O 1
ATOM 1365 N N . SER A 1 185 ? -34.666 -5.039 43.894 1.00 73.50 185 SER A N 1
ATOM 1366 C CA . SER A 1 185 ? -35.702 -6.056 44.102 1.00 73.50 185 SER A CA 1
ATOM 1367 C C . SER A 1 185 ? -35.325 -7.053 45.190 1.00 73.50 185 SER A C 1
ATOM 1369 O O . SER A 1 185 ? -36.133 -7.282 46.085 1.00 73.50 185 SER A O 1
ATOM 1371 N N . ASN A 1 186 ? -34.112 -7.615 45.166 1.00 73.88 186 ASN A N 1
ATOM 1372 C CA . ASN A 1 186 ? -33.721 -8.608 46.159 1.00 73.88 186 ASN A CA 1
ATOM 1373 C C . ASN A 1 186 ? -33.513 -7.964 47.521 1.00 73.88 186 ASN A C 1
ATOM 1375 O O . ASN A 1 186 ? -34.030 -8.490 48.493 1.00 73.88 186 ASN A O 1
ATOM 1379 N N . VAL A 1 187 ? -32.821 -6.826 47.626 1.00 73.44 187 VAL A N 1
ATOM 1380 C CA . VAL A 1 187 ? -32.610 -6.197 48.937 1.00 73.44 187 VAL A CA 1
ATOM 1381 C C . VAL A 1 187 ? -33.935 -5.704 49.507 1.00 73.44 187 VAL A C 1
ATOM 1383 O O . VAL A 1 187 ? -34.234 -6.042 50.648 1.00 73.44 187 VAL A O 1
ATOM 1386 N N . SER A 1 188 ? -34.780 -4.995 48.745 1.00 73.81 188 SER A N 1
ATOM 1387 C CA . SER A 1 188 ? -36.083 -4.565 49.277 1.00 73.81 188 SER A CA 1
ATOM 1388 C C . SER A 1 188 ? -36.988 -5.744 49.608 1.00 73.81 188 SER A C 1
ATOM 1390 O O . SER A 1 188 ? -37.587 -5.739 50.676 1.00 73.81 188 SER A O 1
ATOM 1392 N N . SER A 1 189 ? -37.078 -6.764 48.750 1.00 72.25 189 SER A N 1
ATOM 1393 C CA . SER A 1 189 ? -37.903 -7.946 49.025 1.00 72.25 189 SER A CA 1
ATOM 1394 C C . SER A 1 189 ? -37.400 -8.693 50.256 1.00 72.25 189 SER A C 1
ATOM 1396 O O . SER A 1 189 ? -38.164 -8.971 51.176 1.00 72.25 189 SER A O 1
ATOM 1398 N N . HIS A 1 190 ? -36.098 -8.965 50.324 1.00 74.50 190 HIS A N 1
ATOM 1399 C CA . HIS A 1 190 ? -35.530 -9.779 51.385 1.00 74.50 190 HIS A CA 1
ATOM 1400 C C . HIS A 1 190 ? -35.536 -9.036 52.723 1.00 74.50 190 HIS A C 1
ATOM 1402 O O . HIS A 1 190 ? -35.952 -9.617 53.722 1.00 74.50 190 HIS A O 1
ATOM 1408 N N . VAL A 1 191 ? -35.196 -7.741 52.744 1.00 73.75 191 VAL A N 1
ATOM 1409 C CA . VAL A 1 191 ? -35.320 -6.891 53.940 1.00 73.75 191 VAL A CA 1
ATOM 1410 C C . VAL A 1 191 ? -36.781 -6.766 54.354 1.00 73.75 191 VAL A C 1
ATOM 1412 O O . VAL A 1 191 ? -37.085 -6.972 55.523 1.00 73.75 191 VAL A O 1
ATOM 1415 N N . SER A 1 192 ? -37.705 -6.487 53.433 1.00 74.12 192 SER A N 1
ATOM 1416 C CA . SER A 1 192 ? -39.114 -6.315 53.796 1.00 74.12 192 SER A CA 1
ATOM 1417 C C . SER A 1 192 ? -39.729 -7.619 54.310 1.00 74.12 192 SER A C 1
ATOM 1419 O O . SER A 1 192 ? -40.436 -7.598 55.310 1.00 74.12 192 SER A O 1
ATOM 1421 N N . ILE A 1 193 ? -39.432 -8.766 53.695 1.00 73.00 193 ILE A N 1
ATOM 1422 C CA . ILE A 1 193 ? -39.965 -10.064 54.128 1.00 73.00 193 ILE A CA 1
ATOM 1423 C C . ILE A 1 193 ? -39.323 -10.508 55.443 1.00 73.00 193 ILE A C 1
ATOM 1425 O O . ILE A 1 193 ? -40.047 -10.873 56.370 1.00 73.00 193 ILE A O 1
ATOM 1429 N N . HIS A 1 194 ? -37.992 -10.478 55.567 1.00 71.06 194 HIS A N 1
ATOM 1430 C CA . HIS A 1 194 ? -37.340 -10.922 56.801 1.00 71.06 194 HIS A CA 1
ATOM 1431 C C . HIS A 1 194 ? -37.598 -9.966 57.954 1.00 71.06 194 HIS A C 1
ATOM 1433 O O . HIS A 1 194 ? -37.933 -10.422 59.039 1.00 71.06 194 HIS A O 1
ATOM 1439 N N . VAL A 1 195 ? -37.492 -8.653 57.759 1.00 71.44 195 VAL A N 1
ATOM 1440 C CA . VAL A 1 195 ? -37.726 -7.715 58.859 1.00 71.44 195 VAL A CA 1
ATOM 1441 C C . VAL A 1 195 ? -39.203 -7.718 59.238 1.00 71.44 195 VAL A C 1
ATOM 1443 O O . VAL A 1 195 ? -39.512 -7.962 60.399 1.00 71.44 195 VAL A O 1
ATOM 1446 N N . SER A 1 196 ? -40.137 -7.534 58.298 1.00 70.56 196 SER A N 1
ATOM 1447 C CA . SER A 1 196 ? -41.557 -7.469 58.672 1.00 70.56 196 SER A CA 1
ATOM 1448 C C . SER A 1 196 ? -42.098 -8.804 59.170 1.00 70.56 196 SER A C 1
ATOM 1450 O O . SER A 1 196 ? -42.792 -8.814 60.184 1.00 70.56 196 SER A O 1
ATOM 1452 N N . SER A 1 197 ? -41.792 -9.929 58.513 1.00 68.75 197 SER A N 1
ATOM 1453 C CA . SER A 1 197 ? -42.332 -11.215 58.969 1.00 68.75 197 SER A CA 1
ATOM 1454 C C . SER A 1 197 ? -41.598 -11.725 60.199 1.00 68.75 197 SER A C 1
ATOM 1456 O O . SER A 1 197 ? -42.254 -12.126 61.153 1.00 68.75 197 SER A O 1
ATOM 1458 N N . HIS A 1 198 ? -40.265 -11.679 60.234 1.00 69.06 198 HIS A N 1
ATOM 1459 C CA . HIS A 1 198 ? -39.517 -12.293 61.322 1.00 69.06 198 HIS A CA 1
ATOM 1460 C C . HIS A 1 198 ? -39.576 -11.421 62.572 1.00 69.06 198 HIS A C 1
ATOM 1462 O O . HIS A 1 198 ? -39.964 -11.924 63.618 1.00 69.06 198 HIS A O 1
ATOM 1468 N N . VAL A 1 199 ? -39.314 -10.112 62.474 1.00 68.81 199 VAL A N 1
ATOM 1469 C CA . VAL A 1 199 ? -39.424 -9.214 63.638 1.00 68.81 199 VAL A CA 1
ATOM 1470 C C . VAL A 1 199 ? -40.883 -9.066 64.053 1.00 68.81 199 VAL A C 1
ATOM 1472 O O . VAL A 1 199 ? -41.185 -9.211 65.231 1.00 68.81 199 VAL A O 1
ATOM 1475 N N . GLY A 1 200 ? -41.806 -8.853 63.111 1.00 70.50 200 GLY A N 1
ATOM 1476 C CA . GLY A 1 200 ? -43.227 -8.709 63.430 1.00 70.50 200 GLY A CA 1
ATOM 1477 C C . GLY A 1 200 ? -43.810 -9.952 64.105 1.00 70.50 200 GLY A C 1
ATOM 1478 O O . GLY A 1 200 ? -44.426 -9.836 65.162 1.00 70.50 200 GLY A O 1
ATOM 1479 N N . SER A 1 201 ? -43.581 -11.146 63.549 1.00 70.25 201 SER A N 1
ATOM 1480 C CA . SER A 1 201 ? -44.132 -12.384 64.117 1.00 70.25 201 SER A CA 1
ATOM 1481 C C . SER A 1 201 ? -43.405 -12.845 65.377 1.00 70.25 201 SER A C 1
ATOM 1483 O O . SER A 1 201 ? -44.078 -13.236 66.331 1.00 70.25 201 SER A O 1
ATOM 1485 N N . HIS A 1 202 ? -42.069 -12.768 65.447 1.00 71.25 202 HIS A N 1
ATOM 1486 C CA . HIS A 1 202 ? -41.358 -13.149 66.668 1.00 71.25 202 HIS A CA 1
ATOM 1487 C C . HIS A 1 202 ? -41.645 -12.175 67.796 1.00 71.25 202 HIS A C 1
ATOM 1489 O O . HIS A 1 202 ? -41.976 -12.621 68.886 1.00 71.25 202 HIS A O 1
ATOM 1495 N N . VAL A 1 203 ? -41.573 -10.862 67.565 1.00 71.62 203 VAL A N 1
ATOM 1496 C CA . VAL A 1 203 ? -41.858 -9.893 68.630 1.00 71.62 203 VAL A CA 1
ATOM 1497 C C . VAL A 1 203 ? -43.319 -9.997 69.050 1.00 71.62 203 VAL A C 1
ATOM 1499 O O . VAL A 1 203 ? -43.587 -10.074 70.242 1.00 71.62 203 VAL A O 1
ATOM 1502 N N . SER A 1 204 ? -44.267 -10.075 68.113 1.00 71.88 204 SER A N 1
ATOM 1503 C CA . SER A 1 204 ? -45.685 -10.164 68.471 1.00 71.88 204 SER A CA 1
ATOM 1504 C C . SER A 1 204 ? -46.020 -11.471 69.193 1.00 71.88 204 SER A C 1
ATOM 1506 O O . SER A 1 204 ? -46.633 -11.421 70.256 1.00 71.88 204 SER A O 1
ATOM 1508 N N . SER A 1 205 ? -45.571 -12.627 68.692 1.00 69.69 205 SER A N 1
ATOM 1509 C CA . SER A 1 205 ? -45.846 -13.913 69.349 1.00 69.69 205 SER A CA 1
ATOM 1510 C C . SER A 1 205 ? -45.147 -14.027 70.696 1.00 69.69 205 SER A C 1
ATOM 1512 O O . SER A 1 205 ? -45.774 -14.446 71.662 1.00 69.69 205 SER A O 1
ATOM 1514 N N . HIS A 1 206 ? -43.884 -13.608 70.789 1.00 72.06 206 HIS A N 1
ATOM 1515 C CA . HIS A 1 206 ? -43.110 -13.762 72.008 1.00 72.06 206 HIS A CA 1
ATOM 1516 C C . HIS A 1 206 ? -43.554 -12.762 73.073 1.00 72.06 206 HIS A C 1
ATOM 1518 O O . HIS A 1 206 ? -43.766 -13.155 74.212 1.00 72.06 206 HIS A O 1
ATOM 1524 N N . VAL A 1 207 ? -43.803 -11.496 72.724 1.00 71.31 207 VAL A N 1
ATOM 1525 C CA . VAL A 1 207 ? -44.357 -10.522 73.677 1.00 71.31 207 VAL A CA 1
ATOM 1526 C C . VAL A 1 207 ? -45.769 -10.927 74.088 1.00 71.31 207 VAL A C 1
ATOM 1528 O O . VAL A 1 207 ? -46.062 -10.940 75.278 1.00 71.31 207 VAL A O 1
ATOM 1531 N N . SER A 1 208 ? -46.638 -11.313 73.149 1.00 71.38 208 SER A N 1
ATOM 1532 C CA . SER A 1 208 ? -48.015 -11.684 73.481 1.00 71.38 208 SER A CA 1
ATOM 1533 C C . SER A 1 208 ? -48.071 -12.949 74.338 1.00 71.38 208 SER A C 1
ATOM 1535 O O . SER A 1 208 ? -48.722 -12.934 75.377 1.00 71.38 208 SER A O 1
ATOM 1537 N N . SER A 1 209 ? -47.331 -14.009 73.996 1.00 69.19 209 SER A N 1
ATOM 1538 C CA . SER A 1 209 ? -47.332 -15.234 74.801 1.00 69.19 209 SER A CA 1
ATOM 1539 C C . SER A 1 209 ? -46.681 -15.011 76.159 1.00 69.19 209 SER A C 1
ATOM 1541 O O . SER A 1 209 ? -47.205 -15.453 77.175 1.00 69.19 209 SER A O 1
ATOM 1543 N N . HIS A 1 210 ? -45.533 -14.334 76.198 1.00 71.69 210 HIS A N 1
ATOM 1544 C CA . HIS A 1 210 ? -44.747 -14.245 77.418 1.00 71.69 210 HIS A CA 1
ATOM 1545 C C . HIS A 1 210 ? -45.359 -13.247 78.395 1.00 71.69 210 HIS A C 1
ATOM 1547 O O . HIS A 1 210 ? -45.456 -13.566 79.573 1.00 71.69 210 HIS A O 1
ATOM 1553 N N . VAL A 1 211 ? -45.840 -12.091 77.921 1.00 69.94 211 VAL A N 1
ATOM 1554 C CA . VAL A 1 211 ? -46.542 -11.119 78.768 1.00 69.94 211 VAL A CA 1
ATOM 1555 C C . VAL A 1 211 ? -47.910 -11.652 79.168 1.00 69.94 211 VAL A C 1
ATOM 1557 O O . VAL A 1 211 ? -48.232 -11.601 80.347 1.00 69.94 211 VAL A O 1
ATOM 1560 N N . SER A 1 212 ? -48.709 -12.199 78.245 1.00 70.19 212 SER A N 1
ATOM 1561 C CA . SER A 1 212 ? -50.065 -12.633 78.598 1.00 70.19 212 SER A CA 1
ATOM 1562 C C . SER A 1 212 ? -50.047 -13.830 79.544 1.00 70.19 212 SER A C 1
ATOM 1564 O O . SER A 1 212 ? -50.785 -13.812 80.524 1.00 70.19 212 SER A O 1
ATOM 1566 N N . ASN A 1 213 ? -49.176 -14.822 79.324 1.00 69.31 213 ASN A N 1
ATOM 1567 C CA . ASN A 1 213 ? -49.080 -15.963 80.237 1.00 69.31 213 ASN A CA 1
ATOM 1568 C C . ASN A 1 213 ? -48.465 -15.544 81.572 1.00 69.31 213 ASN A C 1
ATOM 1570 O O . ASN A 1 213 ? -49.034 -15.829 82.614 1.00 69.31 213 ASN A O 1
ATOM 1574 N N . HIS A 1 214 ? -47.364 -14.787 81.570 1.00 71.94 214 HIS A N 1
ATOM 1575 C CA . HIS A 1 214 ? -46.718 -14.399 82.824 1.00 71.94 214 HIS A CA 1
ATOM 1576 C C . HIS A 1 214 ? -47.591 -13.452 83.658 1.00 71.94 214 HIS A C 1
ATOM 1578 O O . HIS A 1 214 ? -47.634 -13.585 84.880 1.00 71.94 214 HIS A O 1
ATOM 1584 N N . VAL A 1 215 ? -48.293 -12.500 83.037 1.00 70.31 215 VAL A N 1
ATOM 1585 C CA . VAL A 1 215 ? -49.220 -11.612 83.751 1.00 70.31 215 VAL A CA 1
ATOM 1586 C C . VAL A 1 215 ? -50.436 -12.396 84.226 1.00 70.31 215 VAL A C 1
ATOM 1588 O O . VAL A 1 215 ? -50.809 -12.245 85.382 1.00 70.31 215 VAL A O 1
ATOM 1591 N N . SER A 1 216 ? -51.027 -13.258 83.394 1.00 70.00 216 SER A N 1
ATOM 1592 C CA . SER A 1 216 ? -52.182 -14.060 83.805 1.00 70.00 216 SER A CA 1
ATOM 1593 C C . SER A 1 216 ? -51.824 -15.009 84.946 1.00 70.00 216 SER A C 1
ATOM 1595 O O . SER A 1 216 ? -52.531 -15.038 85.945 1.00 70.00 216 SER A O 1
ATOM 1597 N N . ASP A 1 217 ? -50.705 -15.723 84.856 1.00 70.00 217 ASP A N 1
ATOM 1598 C CA . ASP A 1 217 ? -50.291 -16.688 85.874 1.00 70.00 217 ASP A CA 1
ATOM 1599 C C . ASP A 1 217 ? -49.898 -15.994 87.177 1.00 70.00 217 ASP A C 1
ATOM 1601 O O . ASP A 1 217 ? -50.329 -16.406 88.252 1.00 70.00 217 ASP A O 1
ATOM 1605 N N . VAL A 1 218 ? -49.112 -14.914 87.112 1.00 70.25 218 VAL A N 1
ATOM 1606 C CA . VAL A 1 218 ? -48.685 -14.213 88.329 1.00 70.25 218 VAL A CA 1
ATOM 1607 C C . VAL A 1 218 ? -49.837 -13.455 88.959 1.00 70.25 218 VAL A C 1
ATOM 1609 O O . VAL A 1 218 ? -50.021 -13.558 90.165 1.00 70.25 218 VAL A O 1
ATOM 1612 N N . VAL A 1 219 ? -50.638 -12.719 88.188 1.00 69.06 219 VAL A N 1
ATOM 1613 C CA . VAL A 1 219 ? -51.765 -11.966 88.752 1.00 69.06 219 VAL A CA 1
ATOM 1614 C C . VAL A 1 219 ? -52.839 -12.924 89.250 1.00 69.06 219 VAL A C 1
ATOM 1616 O O . VAL A 1 219 ? -53.288 -12.765 90.378 1.00 69.06 219 VAL A O 1
ATOM 1619 N N . SER A 1 220 ? -53.222 -13.941 88.475 1.00 68.44 220 SER A N 1
ATOM 1620 C CA . SER A 1 220 ? -54.280 -14.864 88.893 1.00 68.44 220 SER A CA 1
ATOM 1621 C C . SER A 1 220 ? -53.866 -15.663 90.121 1.00 68.44 220 SER A C 1
ATOM 1623 O O . SER A 1 220 ? -54.625 -15.695 91.085 1.00 68.44 220 SER A O 1
ATOM 1625 N N . ASN A 1 221 ? -52.667 -16.252 90.142 1.00 66.69 221 ASN A N 1
ATOM 1626 C CA . ASN A 1 221 ? -52.252 -17.059 91.290 1.00 66.69 221 ASN A CA 1
ATOM 1627 C C . ASN A 1 221 ? -51.935 -16.178 92.499 1.00 66.69 221 ASN A C 1
ATOM 1629 O O . ASN A 1 221 ? -52.431 -16.435 93.589 1.00 66.69 221 ASN A O 1
ATOM 1633 N N . HIS A 1 222 ? -51.191 -15.082 92.324 1.00 67.81 222 HIS A N 1
ATOM 1634 C CA . HIS A 1 222 ? -50.807 -14.254 93.464 1.00 67.81 222 HIS A CA 1
ATOM 1635 C C . HIS A 1 222 ? -51.999 -13.509 94.072 1.00 67.81 222 HIS A C 1
ATOM 1637 O O . HIS A 1 222 ? -52.132 -13.483 95.293 1.00 67.81 222 HIS A O 1
ATOM 1643 N N . VAL A 1 223 ? -52.892 -12.939 93.255 1.00 67.38 223 VAL A N 1
ATOM 1644 C CA . VAL A 1 223 ? -54.080 -12.246 93.774 1.00 67.38 223 VAL A CA 1
ATOM 1645 C C . VAL A 1 223 ? -55.051 -13.246 94.385 1.00 67.38 223 VAL A C 1
ATOM 1647 O O . VAL A 1 223 ? -55.526 -12.999 95.487 1.00 67.38 223 VAL A O 1
ATOM 1650 N N . THR A 1 224 ? -55.320 -14.382 93.735 1.00 68.19 224 THR A N 1
ATOM 1651 C CA . THR A 1 224 ? -56.260 -15.369 94.289 1.00 68.19 224 THR A CA 1
ATOM 1652 C C . THR A 1 224 ? -55.731 -15.957 95.588 1.00 68.19 224 THR A C 1
ATOM 1654 O O . THR A 1 224 ? -56.448 -15.949 96.586 1.00 68.19 224 THR A O 1
ATOM 1657 N N . ASP A 1 225 ? -54.472 -16.390 95.625 1.00 68.38 225 ASP A N 1
ATOM 1658 C CA . ASP A 1 225 ? -53.920 -17.043 96.809 1.00 68.38 225 ASP A CA 1
ATOM 1659 C C . ASP A 1 225 ? -53.756 -16.060 97.963 1.00 68.38 225 ASP A C 1
ATOM 1661 O O . ASP A 1 225 ? -54.177 -16.354 99.083 1.00 68.38 225 ASP A O 1
ATOM 1665 N N . VAL A 1 226 ? -53.199 -14.869 97.720 1.00 68.06 226 VAL A N 1
ATOM 1666 C CA . VAL A 1 226 ? -52.972 -13.892 98.794 1.00 68.06 226 VAL A CA 1
ATOM 1667 C C . VAL A 1 226 ? -54.284 -13.302 99.278 1.00 68.06 226 VAL A C 1
ATOM 1669 O O . VAL A 1 226 ? -54.511 -13.271 100.483 1.00 68.06 226 VAL A O 1
ATOM 1672 N N . VAL A 1 227 ? -55.178 -12.869 98.385 1.00 66.75 227 VAL A N 1
ATOM 1673 C CA . VAL A 1 227 ? -56.452 -12.272 98.810 1.00 66.75 227 VAL A CA 1
ATOM 1674 C C . VAL A 1 227 ? -57.328 -13.325 99.478 1.00 66.75 227 VAL A C 1
ATOM 1676 O O . VAL A 1 227 ? -57.851 -13.064 100.557 1.00 66.75 227 VAL A O 1
ATOM 1679 N N . SER A 1 228 ? -57.453 -14.528 98.912 1.00 67.69 228 SER A N 1
ATOM 1680 C CA . SER A 1 228 ? -58.309 -15.560 99.502 1.00 67.69 228 SER A CA 1
ATOM 1681 C C . SER A 1 228 ? -57.779 -16.036 100.853 1.00 67.69 228 SER A C 1
ATOM 1683 O O . SER A 1 228 ? -58.566 -16.173 101.791 1.00 67.69 228 SER A O 1
ATOM 1685 N N . SER A 1 229 ? -56.464 -16.250 100.989 1.00 65.62 229 SER A N 1
ATOM 1686 C CA . SER A 1 229 ? -55.878 -16.709 102.253 1.00 65.62 229 SER A CA 1
ATOM 1687 C C . SER A 1 229 ? -55.855 -15.612 103.316 1.00 65.62 229 SER A C 1
ATOM 1689 O O . SER A 1 229 ? -56.339 -15.851 104.420 1.00 65.62 229 SER A O 1
ATOM 1691 N N . HIS A 1 230 ? -55.374 -14.403 103.002 1.00 65.75 230 HIS A N 1
ATOM 1692 C CA . HIS A 1 230 ? -55.301 -13.328 103.992 1.00 65.75 230 HIS A CA 1
ATOM 1693 C C . HIS A 1 230 ? -56.665 -12.773 104.370 1.00 65.75 230 HIS A C 1
ATOM 1695 O O . HIS A 1 230 ? -56.882 -12.520 105.554 1.00 65.75 230 HIS A O 1
ATOM 1701 N N . VAL A 1 231 ? -57.586 -12.569 103.423 1.00 66.81 231 VAL A N 1
ATOM 1702 C CA . VAL A 1 231 ? -58.910 -12.032 103.768 1.00 66.81 231 VAL A CA 1
ATOM 1703 C C . VAL A 1 231 ? -59.706 -13.076 104.541 1.00 66.81 231 VAL A C 1
ATOM 1705 O O . VAL A 1 231 ? -60.240 -12.745 105.595 1.00 66.81 231 VAL A O 1
ATOM 1708 N N . SER A 1 232 ? -59.729 -14.340 104.099 1.00 67.38 232 SER A N 1
ATOM 1709 C CA . SER A 1 232 ? -60.470 -15.375 104.834 1.00 67.38 232 SER A CA 1
ATOM 1710 C C . SER A 1 232 ? -59.893 -15.610 106.225 1.00 67.38 232 SER A C 1
ATOM 1712 O O . SER A 1 232 ? -60.660 -15.681 107.180 1.00 67.38 232 SER A O 1
ATOM 1714 N N . SER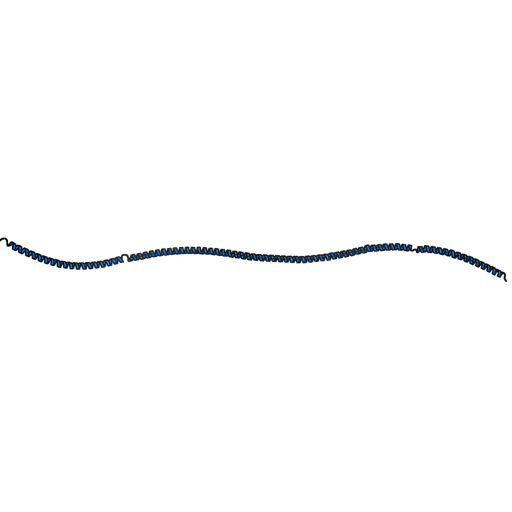 A 1 233 ? -58.564 -15.698 106.373 1.00 65.44 233 SER A N 1
ATOM 1715 C CA . SER A 1 233 ? -57.970 -15.982 107.682 1.00 65.44 233 SER A CA 1
ATOM 1716 C C . SER A 1 233 ? -58.164 -14.823 108.654 1.00 65.44 233 SER A C 1
ATOM 1718 O O . SER A 1 233 ? -58.618 -15.055 109.768 1.00 65.44 233 SER A O 1
ATOM 1720 N N . ASN A 1 234 ? -57.867 -13.586 108.237 1.00 67.44 234 ASN A N 1
ATOM 1721 C CA . ASN A 1 234 ? -57.914 -12.434 109.138 1.00 67.44 234 ASN A CA 1
ATOM 1722 C C . ASN A 1 234 ? -59.347 -12.023 109.474 1.00 67.44 234 ASN A C 1
ATOM 1724 O O . ASN A 1 234 ? -59.625 -11.690 110.621 1.00 67.44 234 ASN A O 1
ATOM 1728 N N . VAL A 1 235 ? -60.270 -12.050 108.505 1.00 67.50 235 VAL A N 1
ATOM 1729 C CA . VAL A 1 235 ? -61.675 -11.710 108.778 1.00 67.50 235 VAL A CA 1
ATOM 1730 C C . VAL A 1 235 ? -62.314 -12.788 109.646 1.00 67.50 235 VAL A C 1
ATOM 1732 O O . VAL A 1 235 ? -62.992 -12.457 110.616 1.00 67.50 235 VAL A O 1
ATOM 1735 N N . SER A 1 236 ? -62.071 -14.071 109.356 1.00 65.88 236 SER A N 1
ATOM 1736 C CA . SER A 1 236 ? -62.644 -15.153 110.156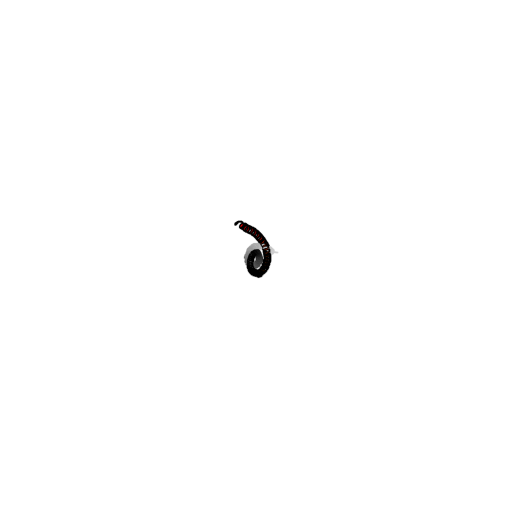 1.00 65.88 236 SER A CA 1
ATOM 1737 C C . SER A 1 236 ? -62.086 -15.175 111.579 1.00 65.88 236 SER A C 1
ATOM 1739 O O . SER A 1 236 ? -62.861 -15.401 112.504 1.00 65.88 236 SER A O 1
ATOM 1741 N N . SER A 1 237 ? -60.787 -14.917 111.782 1.00 61.81 237 SER A N 1
ATOM 1742 C CA . SER A 1 237 ? -60.210 -14.861 113.129 1.00 61.81 237 SER A CA 1
ATOM 1743 C C . SER A 1 237 ? -60.712 -13.647 113.907 1.00 61.81 237 SER A C 1
ATOM 1745 O O . SER A 1 237 ? -61.174 -13.806 115.028 1.00 61.81 237 SER A O 1
ATOM 1747 N N . HIS A 1 238 ? -60.732 -12.449 113.308 1.00 62.59 238 HIS A N 1
ATOM 1748 C CA . HIS A 1 238 ? -61.200 -11.256 114.020 1.00 62.59 238 HIS A CA 1
ATOM 1749 C C . HIS A 1 238 ? -62.684 -11.312 114.380 1.00 62.59 238 HIS A C 1
ATOM 1751 O O . HIS A 1 238 ? -63.060 -10.889 115.471 1.00 62.59 238 HIS A O 1
ATOM 1757 N N . VAL A 1 239 ? -63.530 -11.821 113.481 1.00 63.66 239 VAL A N 1
ATOM 1758 C CA . VAL A 1 239 ? -64.960 -11.981 113.769 1.00 63.66 239 VAL A CA 1
ATOM 1759 C C . VAL A 1 239 ? -65.165 -13.058 114.828 1.00 63.66 239 VAL A C 1
ATOM 1761 O O . VAL A 1 239 ? -65.958 -12.852 115.739 1.00 63.66 239 VAL A O 1
ATOM 1764 N N . SER A 1 240 ? -64.440 -14.177 114.756 1.00 60.75 240 SER A N 1
ATOM 1765 C CA . SER A 1 240 ? -64.566 -15.227 115.765 1.00 60.75 240 SER A CA 1
ATOM 1766 C C . SER A 1 240 ? -64.102 -14.747 117.139 1.00 60.75 240 SER A C 1
ATOM 1768 O O . SER A 1 240 ? -64.812 -14.977 118.105 1.00 60.75 240 SER A O 1
ATOM 1770 N N . ASP A 1 241 ? -62.987 -14.027 117.246 1.00 60.34 241 ASP A N 1
ATOM 1771 C CA . ASP A 1 241 ? -62.446 -13.614 118.547 1.00 60.34 241 ASP A CA 1
ATOM 1772 C C . ASP A 1 241 ? -63.276 -12.506 119.216 1.00 60.34 241 ASP A C 1
ATOM 1774 O O . ASP A 1 241 ? -63.449 -12.529 120.429 1.00 60.34 241 ASP A O 1
ATOM 1778 N N . HIS A 1 242 ? -63.848 -11.569 118.448 1.00 58.28 242 HIS A N 1
ATOM 1779 C CA . HIS A 1 242 ? -64.662 -10.480 119.013 1.00 58.28 242 HIS A CA 1
ATOM 1780 C C . HIS A 1 242 ? -66.150 -10.813 119.177 1.00 58.28 242 HIS A C 1
ATOM 1782 O O . HIS A 1 242 ? -66.854 -10.129 119.919 1.00 58.28 242 HIS A O 1
ATOM 1788 N N . VAL A 1 243 ? -66.658 -11.825 118.469 1.00 57.91 243 VAL A N 1
ATOM 1789 C CA . VAL A 1 243 ? -68.069 -12.244 118.554 1.00 57.91 243 VAL A CA 1
ATOM 1790 C C . VAL A 1 243 ? -68.225 -13.536 119.369 1.00 57.91 243 VAL A C 1
ATOM 1792 O O . VAL A 1 243 ? -69.333 -13.859 119.800 1.00 57.91 243 VAL A O 1
ATOM 1795 N N . SER A 1 244 ? -67.139 -14.271 119.637 1.00 53.28 244 SER A N 1
ATOM 1796 C CA . SER A 1 244 ? -67.170 -15.456 120.494 1.00 53.28 244 SER A CA 1
ATOM 1797 C C . SER A 1 244 ? -67.495 -15.071 121.929 1.00 53.28 244 SER A C 1
ATOM 1799 O O . SER A 1 244 ? -66.689 -14.444 122.604 1.00 53.28 244 SER A O 1
ATOM 1801 N N . TYR A 1 245 ? -68.686 -15.504 122.341 1.00 53.59 245 TYR A N 1
ATOM 1802 C CA . TYR A 1 245 ? -69.217 -15.827 123.670 1.00 53.59 245 TYR A CA 1
ATOM 1803 C C . TYR A 1 245 ? -68.787 -14.986 124.885 1.00 53.59 245 TYR A C 1
ATOM 1805 O O . TYR A 1 245 ? -69.661 -14.575 125.636 1.00 53.59 245 TYR A O 1
ATOM 1813 N N . ASP A 1 246 ? -67.511 -14.689 125.102 1.00 57.59 246 ASP A N 1
ATOM 1814 C CA . ASP A 1 246 ? -67.014 -14.057 126.322 1.00 57.59 246 ASP A CA 1
ATOM 1815 C C . ASP A 1 246 ? -67.404 -12.582 126.448 1.00 57.59 246 ASP A C 1
ATOM 1817 O O . ASP A 1 246 ? -67.958 -12.208 127.479 1.00 57.59 246 ASP A O 1
ATOM 1821 N N . ASP A 1 247 ? -67.208 -11.736 125.433 1.00 60.03 247 ASP A N 1
ATOM 1822 C CA . ASP A 1 247 ? -67.528 -10.304 125.581 1.00 60.03 247 ASP A CA 1
ATOM 1823 C C . ASP A 1 247 ? -69.040 -10.071 125.706 1.00 60.03 247 ASP A C 1
ATOM 1825 O O . ASP A 1 247 ? -69.507 -9.361 126.600 1.00 60.03 247 ASP A O 1
ATOM 1829 N N . VAL A 1 248 ? -69.834 -10.733 124.860 1.00 62.06 248 VAL A N 1
ATOM 1830 C CA . VAL A 1 248 ? -71.296 -10.593 124.873 1.00 62.06 248 VAL A CA 1
ATOM 1831 C C . VAL A 1 248 ? -71.907 -11.259 126.110 1.00 62.06 248 VAL A C 1
ATOM 1833 O O . VAL A 1 248 ? -72.766 -10.659 126.758 1.00 62.06 248 VAL A O 1
ATOM 1836 N N . SER A 1 249 ? -71.466 -12.465 126.491 1.00 61.84 249 SER A N 1
ATOM 1837 C CA . SER A 1 249 ? -72.016 -13.161 127.663 1.00 61.84 249 SER A CA 1
ATOM 1838 C C . SER A 1 249 ? -71.612 -12.483 128.971 1.00 61.84 249 SER A C 1
ATOM 1840 O O . SER A 1 249 ? -72.450 -12.373 129.866 1.00 61.84 249 SER A O 1
ATOM 1842 N N . ASN A 1 250 ? -70.379 -11.979 129.102 1.00 61.97 250 ASN A N 1
ATOM 1843 C CA . ASN A 1 250 ? -69.963 -11.254 130.308 1.00 61.97 250 ASN A CA 1
ATOM 1844 C C . ASN A 1 250 ? -70.684 -9.907 130.436 1.00 61.97 250 ASN A C 1
ATOM 1846 O O . ASN A 1 250 ? -71.092 -9.531 131.540 1.00 61.97 250 ASN A O 1
ATOM 1850 N N . TYR A 1 251 ? -70.906 -9.199 129.325 1.00 65.38 251 TYR A N 1
ATOM 1851 C CA . TYR A 1 251 ? -71.647 -7.939 129.340 1.00 65.38 251 TYR A CA 1
ATOM 1852 C C . TYR A 1 251 ? -73.116 -8.146 129.735 1.00 65.38 251 TYR A C 1
ATOM 1854 O O . TYR A 1 251 ? -73.613 -7.482 130.645 1.00 65.38 251 TYR A O 1
ATOM 1862 N N . VAL A 1 252 ? -73.793 -9.128 129.128 1.00 65.31 252 VAL A N 1
ATOM 1863 C CA . VAL A 1 252 ? -75.194 -9.456 129.440 1.00 65.31 252 VAL A CA 1
ATOM 1864 C C . VAL A 1 252 ? -75.336 -9.990 130.866 1.00 65.31 252 VAL A C 1
ATOM 1866 O O . VAL A 1 252 ? -76.220 -9.546 131.595 1.00 65.31 252 VAL A O 1
ATOM 1869 N N . SER A 1 253 ? -74.464 -10.903 131.302 1.00 65.69 253 SER A N 1
ATOM 1870 C CA . SER A 1 253 ? -74.581 -11.514 132.630 1.00 6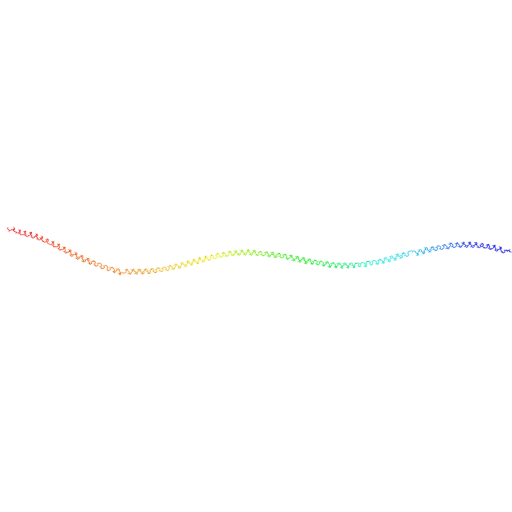5.69 253 SER A CA 1
ATOM 1871 C C . SER A 1 253 ? -74.319 -10.522 133.764 1.00 65.69 253 SER A C 1
ATOM 1873 O O . SER A 1 253 ? -74.952 -10.636 134.811 1.00 65.69 253 SER A O 1
ATOM 1875 N N . SER A 1 254 ? -73.408 -9.561 133.584 1.00 64.69 254 SER A N 1
ATOM 1876 C CA . SER A 1 254 ? -73.106 -8.564 134.619 1.00 64.69 254 SER A CA 1
ATOM 1877 C C . SER A 1 254 ? -74.208 -7.512 134.743 1.00 64.69 254 SER A C 1
ATOM 1879 O O . SER A 1 254 ? -74.721 -7.319 135.841 1.00 64.69 254 SER A O 1
ATOM 1881 N N . HIS A 1 255 ? -74.624 -6.896 133.634 1.00 61.22 255 HIS A N 1
ATOM 1882 C CA . HIS A 1 255 ? -75.574 -5.778 133.664 1.00 61.22 255 HIS A CA 1
ATOM 1883 C C . HIS A 1 255 ? -77.008 -6.235 133.942 1.00 61.22 255 HIS A C 1
ATOM 1885 O O . HIS A 1 255 ? -77.715 -5.624 134.737 1.00 61.22 255 HIS A O 1
ATOM 1891 N N . VAL A 1 256 ? 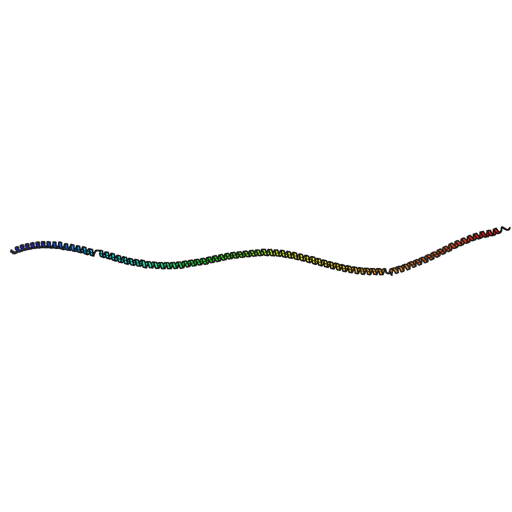-77.449 -7.349 133.345 1.00 65.44 256 VAL A N 1
ATOM 1892 C CA . VAL A 1 256 ? -78.813 -7.849 133.587 1.00 65.44 256 VAL A CA 1
ATOM 1893 C C . VAL A 1 256 ? -78.947 -8.367 135.017 1.00 65.44 256 VAL A C 1
ATOM 1895 O O . VAL A 1 256 ? -79.984 -8.165 135.642 1.00 65.44 256 VAL A O 1
ATOM 1898 N N . SER A 1 257 ? -77.912 -9.012 135.564 1.00 64.19 257 SER A N 1
ATOM 1899 C CA . SER A 1 257 ? -78.000 -9.573 136.911 1.00 64.19 257 SER A CA 1
ATOM 1900 C C . SER A 1 257 ? -77.830 -8.535 138.019 1.00 64.19 257 SER A C 1
ATOM 1902 O O . SER A 1 257 ? -78.419 -8.739 139.080 1.00 64.19 257 SER A O 1
ATOM 1904 N N . SER A 1 258 ? -77.046 -7.466 137.827 1.00 64.56 258 SER A N 1
ATOM 1905 C CA . SER A 1 258 ? -76.956 -6.396 138.829 1.00 64.56 258 SER A CA 1
ATOM 1906 C C . SER A 1 258 ? -78.199 -5.528 138.795 1.00 64.56 258 SER A C 1
ATOM 1908 O O . SER A 1 258 ? -78.891 -5.430 139.801 1.00 64.56 258 SER A O 1
ATOM 1910 N N . ASP A 1 259 ? -78.529 -4.963 137.636 1.00 66.81 259 ASP A N 1
ATOM 1911 C CA . ASP A 1 259 ? -79.457 -3.835 137.575 1.00 66.81 259 ASP A CA 1
ATOM 1912 C C . ASP A 1 259 ? -80.894 -4.297 137.819 1.00 66.81 259 ASP A C 1
ATOM 1914 O O . ASP A 1 259 ? -81.619 -3.710 138.621 1.00 66.81 259 ASP A O 1
ATOM 1918 N N . VAL A 1 260 ? -81.288 -5.431 137.229 1.00 66.25 260 VAL A N 1
ATOM 1919 C CA . VAL A 1 260 ? -82.641 -5.976 137.413 1.00 66.25 260 VAL A CA 1
ATOM 1920 C C . VAL A 1 260 ? -82.860 -6.431 138.854 1.00 66.25 260 VAL A C 1
ATOM 1922 O O . VAL A 1 260 ? -83.930 -6.201 139.416 1.00 66.25 260 VAL A O 1
ATOM 1925 N N . ASN A 1 261 ? -81.872 -7.079 139.470 1.00 66.19 261 ASN A N 1
ATOM 1926 C CA . ASN A 1 261 ? -82.048 -7.650 140.803 1.00 66.19 261 ASN A CA 1
ATOM 1927 C C . ASN A 1 261 ? -82.059 -6.554 141.880 1.00 66.19 261 ASN A C 1
ATOM 1929 O O . ASN A 1 261 ? -82.873 -6.592 142.807 1.00 66.19 261 ASN A O 1
ATOM 1933 N N . ASP A 1 262 ? -81.217 -5.535 141.718 1.00 68.00 262 ASP A N 1
ATOM 1934 C CA . ASP A 1 262 ? -81.147 -4.393 142.622 1.00 68.00 262 ASP A CA 1
ATOM 1935 C C . ASP A 1 262 ? -82.381 -3.484 142.526 1.00 68.00 262 ASP A C 1
ATOM 1937 O O . ASP A 1 262 ? -82.908 -3.066 143.566 1.00 68.00 262 ASP A O 1
ATOM 1941 N N . ASP A 1 263 ? -82.873 -3.202 141.315 1.00 64.94 263 ASP A N 1
ATOM 1942 C CA . ASP A 1 263 ? -84.056 -2.357 141.122 1.00 64.94 263 ASP A CA 1
ATOM 1943 C C . ASP A 1 263 ? -85.336 -3.061 141.570 1.00 64.94 263 ASP A C 1
ATOM 1945 O O . ASP A 1 263 ? -86.133 -2.479 142.313 1.00 64.94 263 ASP A O 1
ATOM 1949 N N . VAL A 1 264 ? -85.528 -4.332 141.199 1.00 69.00 264 VAL A N 1
ATOM 1950 C CA . VAL A 1 264 ? -86.713 -5.103 141.608 1.00 69.00 264 VAL A CA 1
ATOM 1951 C C . VAL A 1 264 ? -86.747 -5.260 143.126 1.00 69.00 264 VAL A C 1
ATOM 1953 O O . VAL A 1 264 ? -87.787 -5.023 143.746 1.00 69.00 264 VAL A O 1
ATOM 1956 N N . SER A 1 265 ? -85.618 -5.595 143.754 1.00 67.00 265 SER A N 1
ATOM 1957 C CA . SER A 1 265 ? -85.568 -5.816 145.201 1.00 67.00 265 SER A CA 1
ATOM 1958 C C . SER A 1 265 ? -85.824 -4.527 145.993 1.00 67.00 265 SER A C 1
ATOM 1960 O O . SER A 1 265 ? -86.606 -4.539 146.954 1.00 67.00 265 SER A O 1
ATOM 1962 N N . ARG A 1 266 ? -85.259 -3.384 145.565 1.00 65.25 266 ARG A N 1
ATOM 1963 C CA . ARG A 1 266 ? -85.504 -2.082 146.213 1.00 65.25 266 ARG A CA 1
ATOM 1964 C C . ARG A 1 266 ? -86.926 -1.578 145.998 1.00 65.25 266 ARG A C 1
ATOM 1966 O O . ARG A 1 266 ? -87.553 -1.130 146.965 1.00 65.25 266 ARG A O 1
ATOM 1973 N N . HIS A 1 267 ? -87.457 -1.641 144.776 1.00 62.31 267 HIS A N 1
ATOM 1974 C CA . HIS A 1 267 ? -88.788 -1.103 144.497 1.00 62.31 267 HIS A CA 1
ATOM 1975 C C . HIS A 1 267 ? -89.900 -1.950 145.106 1.00 62.31 267 HIS A C 1
ATOM 1977 O O . HIS A 1 267 ? -90.795 -1.390 145.739 1.00 62.31 267 HIS A O 1
ATOM 1983 N N . VAL A 1 268 ? -89.831 -3.279 144.992 1.00 65.75 268 VAL A N 1
ATOM 1984 C CA . VAL A 1 268 ? -90.870 -4.162 145.539 1.00 65.75 268 VAL A CA 1
ATOM 1985 C C . VAL A 1 268 ? -90.860 -4.121 147.066 1.00 65.75 268 VAL A C 1
ATOM 1987 O O . VAL A 1 268 ? -91.914 -3.923 147.669 1.00 65.75 268 VAL A O 1
ATOM 1990 N N . SER A 1 269 ? -89.692 -4.211 147.713 1.00 61.69 269 SER A N 1
ATOM 1991 C CA . SER A 1 269 ? -89.633 -4.230 149.183 1.00 61.69 269 SER A CA 1
ATOM 1992 C C . SER A 1 269 ? -90.080 -2.910 149.815 1.00 61.69 269 SER A C 1
ATOM 1994 O O . SER A 1 269 ? -90.799 -2.920 150.814 1.00 61.69 269 SER A O 1
ATOM 1996 N N . SER A 1 270 ? -89.687 -1.763 149.252 1.00 60.97 270 SER A N 1
ATOM 1997 C CA . SER A 1 270 ? -89.996 -0.459 149.856 1.00 60.97 270 SER A CA 1
ATOM 1998 C C . SER A 1 270 ? -91.430 0.006 149.589 1.00 60.97 270 SER A C 1
ATOM 2000 O O . SER A 1 270 ? -92.098 0.501 150.503 1.00 60.97 270 SER A O 1
ATOM 2002 N N . GLN A 1 271 ? -91.933 -0.174 148.364 1.00 60.50 271 GLN A N 1
ATOM 2003 C CA . GLN A 1 271 ? -93.267 0.294 147.983 1.00 60.50 271 GLN A CA 1
ATOM 2004 C C . GLN A 1 271 ? -94.355 -0.601 148.570 1.00 60.50 271 GLN A C 1
ATOM 2006 O O . GLN A 1 271 ? -95.292 -0.090 149.179 1.00 60.50 271 GLN A O 1
ATOM 2011 N N . VAL A 1 272 ? -94.219 -1.927 148.461 1.00 62.38 272 VAL A N 1
ATOM 2012 C CA . VAL A 1 272 ? -95.252 -2.854 148.950 1.00 62.38 272 VAL A CA 1
ATOM 2013 C C . VAL A 1 272 ? -95.357 -2.785 150.472 1.00 62.38 272 VAL A C 1
ATOM 2015 O O . VAL A 1 272 ? -96.459 -2.680 151.004 1.00 62.38 272 VAL A O 1
ATOM 2018 N N . SER A 1 273 ? -94.228 -2.761 151.185 1.00 61.25 273 SER A N 1
ATOM 2019 C CA . SER A 1 273 ? -94.243 -2.766 152.651 1.00 61.25 273 SER A CA 1
ATOM 2020 C C . SER A 1 273 ? -94.819 -1.466 153.240 1.00 61.25 273 SER A C 1
ATOM 2022 O O . SER A 1 273 ? -95.624 -1.505 154.171 1.00 61.25 273 SER A O 1
ATOM 2024 N N . SER A 1 274 ? -94.495 -0.302 152.662 1.00 59.97 274 SER A N 1
ATOM 2025 C CA . SER A 1 274 ? -94.993 0.993 153.158 1.00 59.97 274 SER A CA 1
ATOM 2026 C C . SER A 1 274 ? -96.454 1.277 152.780 1.00 59.97 274 SER A C 1
ATOM 2028 O O . SER A 1 274 ? -97.231 1.757 153.613 1.00 59.97 274 SER A O 1
ATOM 2030 N N . GLN A 1 275 ? -96.859 0.946 151.550 1.00 61.53 275 GLN A N 1
ATOM 2031 C CA . GLN A 1 275 ? -98.224 1.167 151.065 1.00 61.53 275 GLN A CA 1
ATOM 2032 C C . GLN A 1 275 ? -99.216 0.238 151.768 1.00 61.53 275 GLN A C 1
ATOM 2034 O O . GLN A 1 275 ? -100.234 0.704 152.276 1.00 61.53 275 GLN A O 1
ATOM 2039 N N . VAL A 1 276 ? -98.907 -1.060 151.867 1.00 62.28 276 VAL A N 1
ATOM 2040 C CA . VAL A 1 276 ? -99.811 -2.034 152.499 1.00 62.28 276 VAL A CA 1
ATOM 2041 C C . VAL A 1 276 ? -99.952 -1.751 153.993 1.00 62.28 276 VAL A C 1
ATOM 2043 O O . VAL A 1 276 ? -101.068 -1.740 154.507 1.00 62.28 276 VAL A O 1
ATOM 2046 N N . SER A 1 277 ? -98.852 -1.454 154.691 1.00 59.22 277 SER A N 1
ATOM 2047 C CA . SER A 1 277 ? -98.894 -1.221 156.139 1.00 59.22 277 SER A CA 1
ATOM 2048 C C . SER A 1 277 ? -99.666 0.056 156.505 1.00 59.22 277 SER A C 1
ATOM 2050 O O . SER A 1 277 ? -100.492 0.043 157.420 1.00 59.22 277 SER A O 1
ATOM 2052 N N . SER A 1 278 ? -99.480 1.151 155.757 1.00 59.22 278 SER A N 1
ATOM 2053 C CA . SER A 1 278 ? -100.196 2.408 156.028 1.00 59.22 278 SER A CA 1
ATOM 2054 C C . SER A 1 278 ? -101.683 2.336 155.670 1.00 59.22 278 SER A C 1
ATOM 2056 O O . SER A 1 278 ? -102.524 2.745 156.474 1.00 59.22 278 SER A O 1
ATOM 2058 N N . GLN A 1 279 ? -102.025 1.767 154.510 1.00 61.03 279 GLN A N 1
ATOM 2059 C CA . GLN A 1 279 ? -103.412 1.696 154.055 1.00 61.03 279 GLN A CA 1
ATOM 2060 C C . GLN A 1 279 ? -104.242 0.756 154.926 1.00 61.03 279 GLN A C 1
ATOM 2062 O O . GLN A 1 279 ? -105.318 1.141 155.377 1.00 61.03 279 GLN A O 1
ATOM 2067 N N . VAL A 1 280 ? -103.733 -0.439 155.248 1.00 62.31 280 VAL A N 1
ATOM 2068 C CA . VAL A 1 280 ? -104.464 -1.397 156.094 1.00 62.31 280 VAL A CA 1
ATOM 2069 C C . VAL A 1 280 ? -104.686 -0.827 157.496 1.00 62.31 280 VAL A C 1
ATOM 2071 O O . VAL A 1 280 ? -105.795 -0.911 158.022 1.00 62.31 280 VAL A O 1
ATOM 2074 N N . SER A 1 281 ? -103.678 -0.181 158.085 1.00 57.62 281 SER A N 1
ATOM 2075 C CA . SER A 1 281 ? -103.782 0.346 159.449 1.00 57.62 281 SER A CA 1
ATOM 2076 C C . SER A 1 281 ? -104.798 1.495 159.564 1.00 57.62 281 SER A C 1
ATOM 2078 O O . SER A 1 281 ? -105.600 1.525 160.503 1.00 57.62 281 SER A O 1
ATOM 2080 N N . ILE A 1 282 ? -104.843 2.398 158.576 1.00 60.22 282 ILE A N 1
ATOM 2081 C CA . ILE A 1 282 ? -105.787 3.529 158.555 1.00 60.22 282 ILE A CA 1
ATOM 2082 C C . ILE A 1 282 ? -107.211 3.055 158.239 1.00 60.22 282 ILE A C 1
ATOM 2084 O O . ILE A 1 282 ? -108.159 3.459 158.924 1.00 60.22 282 ILE A O 1
ATOM 2088 N N . HIS A 1 283 ? -107.384 2.184 157.237 1.00 59.00 283 HIS A N 1
ATOM 2089 C CA . HIS A 1 283 ? -108.716 1.751 156.807 1.00 59.00 283 HIS A CA 1
ATOM 2090 C C . HIS A 1 283 ? -109.407 0.863 157.845 1.00 59.00 283 HIS A C 1
ATOM 2092 O O . HIS A 1 283 ? -110.611 1.017 158.058 1.00 59.00 283 HIS A O 1
ATOM 2098 N N . VAL A 1 284 ? -108.664 -0.033 158.506 1.00 59.84 284 VAL A N 1
ATOM 2099 C CA . VAL A 1 284 ? -109.217 -0.933 159.530 1.00 59.84 284 VAL A CA 1
ATOM 2100 C C . VAL A 1 284 ? -109.536 -0.160 160.810 1.00 59.84 284 VAL A C 1
ATOM 2102 O O . VAL A 1 284 ? -110.635 -0.299 161.343 1.00 59.84 284 VAL A O 1
ATOM 2105 N N . SER A 1 285 ? -108.635 0.712 161.272 1.00 57.22 285 SER A N 1
ATOM 2106 C CA . SER A 1 285 ? -108.832 1.425 162.543 1.00 57.22 285 SER A CA 1
ATOM 2107 C C . SER A 1 285 ? -109.966 2.452 162.493 1.00 57.22 285 SER A C 1
ATOM 2109 O O . SER A 1 285 ? -110.699 2.603 163.468 1.00 57.22 285 SER A O 1
ATOM 2111 N N . SER A 1 286 ? -110.140 3.160 161.373 1.00 57.84 286 SER A N 1
ATOM 2112 C CA . SER A 1 286 ? -111.147 4.228 161.270 1.00 57.84 286 SER A CA 1
ATOM 2113 C C . SER A 1 286 ? -112.548 3.707 160.937 1.00 57.84 286 SER A C 1
ATOM 2115 O O . SER A 1 286 ? -113.525 4.127 161.563 1.00 57.84 286 SER A O 1
ATOM 2117 N N . ASN A 1 287 ? -112.666 2.762 159.997 1.00 59.12 287 ASN A N 1
ATOM 2118 C CA . ASN A 1 287 ? -113.976 2.294 159.541 1.00 59.12 287 ASN A CA 1
ATOM 2119 C C . ASN A 1 287 ? -114.603 1.290 160.501 1.00 59.12 287 ASN A C 1
ATOM 2121 O O . ASN A 1 287 ? -115.785 1.407 160.809 1.00 59.12 287 ASN A O 1
ATOM 2125 N N . VAL A 1 288 ? -113.834 0.331 161.025 1.00 59.56 288 VAL A N 1
ATOM 2126 C CA . VAL A 1 288 ? -114.405 -0.680 161.930 1.00 59.56 288 VAL A CA 1
ATOM 2127 C C . VAL A 1 288 ? -114.868 -0.021 163.229 1.00 59.56 288 VAL A C 1
ATOM 2129 O O . VAL A 1 288 ? -115.969 -0.288 163.703 1.00 59.56 288 VAL A O 1
ATOM 2132 N N . ASN A 1 289 ? -114.079 0.906 163.777 1.00 57.25 289 ASN A N 1
ATOM 2133 C CA . ASN A 1 289 ? -114.368 1.481 165.088 1.00 57.25 289 ASN A CA 1
ATOM 2134 C C . ASN A 1 289 ? -115.549 2.473 165.064 1.00 57.25 289 ASN A C 1
ATOM 2136 O O . ASN A 1 289 ? -116.381 2.480 165.976 1.00 57.25 289 ASN A O 1
ATOM 2140 N N . SER A 1 290 ? -115.671 3.271 163.995 1.00 57.31 290 SER A N 1
ATOM 2141 C CA . SER A 1 290 ? -116.789 4.212 163.825 1.00 57.31 290 SER A CA 1
ATOM 2142 C C . SER A 1 290 ? -118.103 3.506 163.477 1.00 57.31 290 SER A C 1
ATOM 2144 O O . SER A 1 290 ? -119.164 3.874 163.997 1.00 57.31 290 SER A O 1
ATOM 2146 N N . HIS A 1 291 ? -118.044 2.452 162.657 1.00 58.69 291 HIS A N 1
ATOM 2147 C CA . HIS A 1 291 ? -119.241 1.738 162.229 1.00 58.69 291 HIS A CA 1
ATOM 2148 C C . HIS A 1 291 ? -119.803 0.840 163.339 1.00 58.69 291 HIS A C 1
ATOM 2150 O O . HIS A 1 291 ? -121.018 0.801 163.519 1.00 58.69 291 HIS A O 1
ATOM 2156 N N . VAL A 1 292 ? -118.950 0.186 164.138 1.00 60.41 292 VAL A N 1
ATOM 2157 C CA . VAL A 1 292 ? -119.394 -0.641 165.277 1.00 60.41 292 VAL A CA 1
ATOM 2158 C C . VAL A 1 292 ? -119.956 0.224 166.411 1.00 60.41 292 VAL A C 1
ATOM 2160 O O . VAL A 1 292 ? -121.037 -0.072 166.920 1.00 60.41 292 VAL A O 1
ATOM 2163 N N . SER A 1 293 ? -119.295 1.332 166.772 1.00 57.31 293 SER A N 1
ATOM 2164 C CA . SER A 1 293 ? -119.752 2.180 167.889 1.00 57.31 293 SER A CA 1
ATOM 2165 C C . SER A 1 293 ? -121.119 2.829 167.643 1.00 57.31 293 SER A C 1
ATOM 2167 O O . SER A 1 293 ? -121.944 2.915 168.558 1.00 57.31 293 SER A O 1
ATOM 2169 N N . SER A 1 294 ? -121.380 3.276 166.412 1.00 57.31 294 SER A N 1
ATOM 2170 C CA . SER A 1 294 ? -122.623 3.980 166.067 1.00 57.31 294 SER A CA 1
ATOM 2171 C C . SER A 1 294 ? -123.818 3.037 165.886 1.00 57.31 294 SER A C 1
ATOM 2173 O O . SER A 1 294 ? -124.934 3.361 166.309 1.00 57.31 294 SER A O 1
ATOM 2175 N N . HIS A 1 295 ? -123.604 1.848 165.312 1.00 57.97 295 HIS A N 1
ATOM 2176 C CA . HIS A 1 295 ? -124.686 0.885 165.092 1.00 57.97 295 HIS A CA 1
ATOM 2177 C C . HIS A 1 295 ? -125.123 0.189 166.385 1.00 57.97 295 HIS A C 1
ATOM 2179 O O . HIS A 1 295 ? -126.321 0.054 166.628 1.00 57.97 295 HIS A O 1
ATOM 2185 N N . VAL A 1 296 ? -124.180 -0.186 167.256 1.00 59.72 296 VAL A N 1
ATOM 2186 C CA . VAL A 1 296 ? -124.513 -0.862 168.521 1.00 59.72 296 VAL A CA 1
ATOM 2187 C C . VAL A 1 296 ? -125.234 0.088 169.483 1.00 59.72 296 VAL A C 1
ATOM 2189 O O . VAL A 1 296 ? -126.244 -0.291 170.074 1.00 59.72 296 VAL A O 1
ATOM 2192 N N . SER A 1 297 ? -124.796 1.347 169.591 1.00 56.50 297 SER A N 1
ATOM 2193 C CA . SER A 1 297 ? -125.411 2.298 170.533 1.00 56.50 297 SER A CA 1
ATOM 2194 C C . SER A 1 297 ? -126.847 2.687 170.157 1.00 56.50 297 SER A C 1
ATOM 2196 O O . SER A 1 297 ? -127.691 2.862 171.039 1.00 56.50 297 SER A O 1
ATOM 2198 N N . SER A 1 298 ? -127.152 2.808 168.861 1.00 56.78 298 SER A N 1
ATOM 2199 C CA . SER A 1 298 ? -128.477 3.248 168.391 1.00 56.78 298 SER A CA 1
ATOM 2200 C C . SER A 1 298 ? -129.524 2.128 168.388 1.00 56.78 298 SER A C 1
ATOM 2202 O O . SER A 1 298 ? -130.679 2.356 168.760 1.00 56.78 298 SER A O 1
ATOM 2204 N N . GLN A 1 299 ? -129.133 0.901 168.036 1.00 57.09 299 GLN A N 1
ATOM 2205 C CA . GLN A 1 299 ? -130.047 -0.246 168.014 1.00 57.09 299 GLN A CA 1
ATOM 2206 C C . GLN A 1 299 ? -130.406 -0.713 169.430 1.00 57.09 299 GLN A C 1
ATOM 2208 O O . GLN A 1 299 ? -131.579 -0.938 169.723 1.00 57.09 299 GLN A O 1
ATOM 2213 N N . VAL A 1 300 ? -129.437 -0.763 170.351 1.00 59.22 300 VAL A N 1
ATOM 2214 C CA . VAL A 1 300 ? -129.713 -1.156 171.745 1.00 59.22 300 VAL A CA 1
ATOM 2215 C C . VAL A 1 300 ? -130.567 -0.101 172.458 1.00 59.22 300 VAL A C 1
ATOM 2217 O O . VAL A 1 300 ? -131.505 -0.462 173.168 1.00 59.22 300 VAL A O 1
ATOM 2220 N N . SER A 1 301 ? -130.326 1.193 172.204 1.00 55.88 301 SER A N 1
ATOM 2221 C CA . SER A 1 301 ? -131.150 2.272 172.778 1.00 55.88 301 SER A CA 1
ATOM 2222 C C . SER A 1 301 ? -132.614 2.217 172.332 1.00 55.88 301 SER A C 1
ATOM 2224 O O . SER A 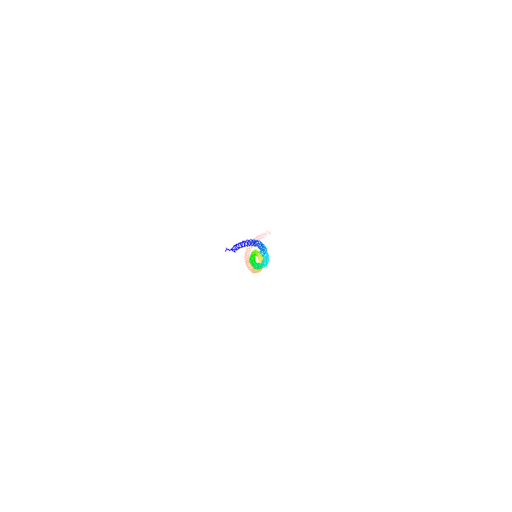1 301 ? -133.500 2.540 173.116 1.00 55.88 301 SER A O 1
ATOM 2226 N N . SER A 1 302 ? -132.899 1.805 171.094 1.00 56.06 302 SER A N 1
ATOM 2227 C CA . SER A 1 302 ? -134.274 1.803 170.570 1.00 56.06 302 SER A CA 1
ATOM 2228 C C . SER A 1 302 ? -135.060 0.534 170.916 1.00 56.06 302 SER A C 1
ATOM 2230 O O . SER A 1 302 ? -136.262 0.615 171.185 1.00 56.06 302 SER A O 1
ATOM 2232 N N . HIS A 1 303 ? -134.404 -0.630 170.979 1.00 56.66 303 HIS A N 1
ATOM 2233 C CA . HIS A 1 303 ? -135.072 -1.891 171.325 1.00 56.66 303 HIS A CA 1
ATOM 2234 C C . HIS A 1 303 ? -135.409 -2.018 172.816 1.00 56.66 303 HIS A C 1
ATOM 2236 O O . HIS A 1 303 ? -136.475 -2.527 173.157 1.00 56.66 303 HIS A O 1
ATOM 2242 N N . VAL A 1 304 ? -134.549 -1.532 173.718 1.00 58.88 304 VAL A N 1
ATOM 2243 C CA . VAL A 1 304 ? -134.806 -1.649 175.167 1.00 58.88 304 VAL A CA 1
ATOM 2244 C C . VAL A 1 304 ? -135.911 -0.689 175.617 1.00 58.88 304 VAL A C 1
ATOM 2246 O O . VAL A 1 304 ? -136.744 -1.062 176.441 1.00 58.88 304 VAL A O 1
ATOM 2249 N N . SER A 1 305 ? -135.975 0.518 175.044 1.00 54.94 305 SER A N 1
ATOM 2250 C CA . SER A 1 305 ? -136.996 1.504 175.421 1.00 54.94 305 SER A CA 1
ATOM 2251 C C . SER A 1 305 ? -138.410 1.134 174.972 1.00 54.94 305 SER A C 1
ATOM 2253 O O . SER A 1 305 ? -139.361 1.500 175.653 1.00 54.94 305 SER A O 1
ATOM 2255 N N . SER A 1 306 ? -138.569 0.429 173.850 1.00 54.84 306 SER A N 1
ATOM 2256 C CA . SER A 1 306 ? -139.896 0.120 173.299 1.00 54.84 306 SER A CA 1
ATOM 2257 C C . SER A 1 306 ? -140.504 -1.152 173.892 1.00 54.84 306 SER A C 1
ATOM 2259 O O . SER A 1 306 ? -141.678 -1.166 174.241 1.00 54.84 306 SER A O 1
ATOM 2261 N N . HIS A 1 307 ? -139.715 -2.210 174.102 1.00 55.88 307 HIS A N 1
ATOM 2262 C CA . HIS A 1 307 ? -140.286 -3.492 174.529 1.00 55.88 307 HIS A CA 1
ATOM 2263 C C . HIS A 1 307 ? -140.508 -3.641 176.037 1.00 55.88 307 HIS A C 1
ATOM 2265 O O . HIS A 1 307 ? -141.375 -4.413 176.442 1.00 55.88 307 HIS A O 1
ATOM 2271 N N . VAL A 1 308 ? -139.779 -2.906 176.883 1.00 58.44 308 VAL A N 1
ATOM 2272 C CA . VAL A 1 308 ? -139.958 -3.016 178.344 1.00 58.44 308 VAL A CA 1
ATOM 2273 C C . VAL A 1 308 ? -141.113 -2.142 178.844 1.00 58.44 308 VAL A C 1
ATOM 2275 O O . VAL A 1 308 ? -141.812 -2.533 179.776 1.00 58.44 308 VAL A O 1
ATOM 2278 N N . SER A 1 309 ? -141.367 -0.992 178.213 1.00 54.72 309 SER A N 1
ATOM 2279 C CA . SER A 1 309 ? -142.490 -0.129 178.598 1.00 54.72 309 SER A CA 1
ATOM 2280 C C . SER A 1 309 ? -143.850 -0.722 178.219 1.00 54.72 309 SER A C 1
ATOM 2282 O O . SER A 1 309 ? -144.792 -0.613 179.007 1.00 54.72 309 SER A O 1
ATOM 2284 N N . ASP A 1 310 ? -143.943 -1.411 177.080 1.00 55.69 310 ASP A N 1
ATOM 2285 C CA . ASP A 1 310 ? -145.226 -1.897 176.563 1.00 55.69 310 ASP A CA 1
ATOM 2286 C C . ASP A 1 310 ? -145.672 -3.235 177.191 1.00 55.69 310 ASP A C 1
ATOM 2288 O O . ASP A 1 310 ? -146.869 -3.427 177.438 1.00 55.69 310 ASP A O 1
ATOM 2292 N N . ASP A 1 311 ? -144.747 -4.144 177.544 1.00 55.25 311 ASP A N 1
ATOM 2293 C CA . ASP A 1 311 ? -145.122 -5.439 178.157 1.00 55.25 311 ASP A CA 1
ATOM 2294 C C . ASP A 1 311 ? -145.519 -5.301 179.638 1.00 55.25 311 ASP A C 1
ATOM 2296 O O . ASP A 1 311 ? -146.364 -6.050 180.131 1.00 55.25 311 ASP A O 1
ATOM 2300 N N . VAL A 1 312 ? -144.979 -4.307 180.358 1.00 56.44 312 VAL A N 1
ATOM 2301 C CA . VAL A 1 312 ? -145.356 -4.074 181.765 1.00 56.44 312 VAL A CA 1
ATOM 2302 C C . VAL A 1 312 ? -146.668 -3.289 181.873 1.00 56.44 312 VAL A C 1
ATOM 2304 O O . VAL A 1 312 ? -147.466 -3.568 182.768 1.00 56.44 312 VAL A O 1
ATOM 2307 N N . SER A 1 313 ? -146.954 -2.365 180.946 1.00 54.34 313 SER A N 1
ATOM 2308 C CA . SER A 1 313 ? -148.232 -1.631 180.949 1.00 54.34 313 SER A CA 1
ATOM 2309 C C . SER A 1 313 ? -149.423 -2.516 180.566 1.00 54.34 313 SER A C 1
ATOM 2311 O O . SER A 1 313 ? -150.505 -2.391 181.138 1.00 54.34 313 SER A O 1
ATOM 2313 N N . SER A 1 314 ? -149.239 -3.446 179.626 1.00 54.03 314 SER A N 1
ATOM 2314 C CA . SER A 1 314 ? -150.350 -4.227 179.064 1.00 54.03 314 SER A CA 1
ATOM 2315 C C . SER A 1 314 ? -150.805 -5.411 179.925 1.00 54.03 314 SER A C 1
ATOM 2317 O O . SER A 1 314 ? -151.938 -5.866 179.772 1.00 54.03 314 SER A O 1
ATOM 2319 N N . LYS A 1 315 ? -149.996 -5.874 180.888 1.00 54.28 315 LYS A N 1
ATOM 2320 C CA . LYS A 1 315 ? -150.409 -6.926 181.838 1.00 54.28 315 LYS A CA 1
ATOM 2321 C C . LYS A 1 315 ? -151.079 -6.405 183.114 1.00 54.28 315 LYS A C 1
ATOM 2323 O O . LYS A 1 315 ? -151.551 -7.213 183.906 1.00 54.28 315 LYS A O 1
ATOM 2328 N N . LEU A 1 316 ? -151.183 -5.084 183.298 1.00 52.22 316 LEU A N 1
ATOM 2329 C CA . LEU A 1 316 ? -151.814 -4.471 184.477 1.00 52.22 316 LEU A CA 1
ATOM 2330 C C . LEU A 1 316 ? -153.320 -4.152 184.300 1.00 52.22 316 LEU A C 1
ATOM 2332 O O . LEU A 1 316 ? -153.936 -3.661 185.239 1.00 52.22 316 LEU A O 1
ATOM 2336 N N . VAL A 1 317 ? -153.928 -4.407 183.127 1.00 55.62 317 VAL A N 1
ATOM 2337 C CA . VAL A 1 317 ? -155.286 -3.899 182.788 1.00 55.62 317 VAL A CA 1
ATOM 2338 C C . VAL A 1 317 ? -156.338 -4.990 182.497 1.00 55.62 317 VAL A C 1
ATOM 2340 O O . VAL A 1 317 ? -157.495 -4.669 182.248 1.00 55.62 317 VAL A O 1
ATOM 2343 N N . VAL A 1 318 ? -156.020 -6.287 182.590 1.00 51.47 318 VAL A N 1
ATOM 2344 C CA . VAL A 1 318 ? -157.037 -7.350 182.423 1.00 51.47 318 VAL A CA 1
ATOM 2345 C C . VAL A 1 318 ? -156.929 -8.369 183.562 1.00 51.47 318 VAL A C 1
ATOM 2347 O O . VAL A 1 318 ? -155.943 -9.099 183.617 1.00 51.47 318 VAL A O 1
ATOM 2350 N N . LEU A 1 319 ? -157.965 -8.412 184.419 1.00 40.53 319 LEU A N 1
ATOM 2351 C CA . LEU A 1 319 ? -158.134 -9.093 185.726 1.00 40.53 319 LEU A CA 1
ATOM 2352 C C . LEU A 1 319 ? -157.869 -8.160 186.932 1.00 40.53 319 LEU A C 1
ATOM 2354 O O . LEU A 1 319 ? -156.991 -8.415 187.753 1.00 40.53 319 LEU A O 1
ATOM 2358 N N . SER A 1 320 ? -158.483 -6.973 186.986 1.00 44.66 320 SER A N 1
ATOM 2359 C CA . SER A 1 320 ? -159.806 -6.738 187.617 1.00 44.66 320 SER A CA 1
ATOM 2360 C C . SER A 1 320 ? -160.924 -7.709 187.258 1.00 44.66 320 SER A C 1
ATOM 2362 O O . SER A 1 320 ? -161.165 -7.864 186.039 1.00 44.66 320 SER A O 1
#

Secondary structure (DSSP, 8-state):
--HHHHHHHHHHHHHHHHHHHHHHHHHHHHHHHIIIIIIHHHHHHHHHHHIIIIIHHHT-THHHHHHIIIIIHHHHHHHHHHHHHHIIIIIIHHHHHHHHHHHHHHHHHHIIIIIIHHHHHHHHHHHIIIIIHHHHHHHHHHHHHHHHHHHHHHHHHHHHHHIIIIIIIIIHHHHHHHHHHHHHHHHHHHHHHIIIIIIHHHHHHHHHHHHHHHHHHHHHHHHHHHHHHHHHHHHHHHHHHHHSTHHHHHHHHHHHHHHHHHHHHHHHHHHHHHHHHHHHHHHHHHHHHHHHHHHHHHHHHHHHHHHHHHHHHHTTSS--

Organism: NCBI:txid580058

Foldseek 3Di:
DDPVVVCCVVVVVVVVVVCCVCCCVVVVVVVCCCCVPVVVVVCVVVVCVCCVPVVCVVVPCCVVCVCCCPVVCVCCCCVVVVVCCCCCVPVVVVVCCVVCCCCCCVVCCCCCVVVVCVVCVVVCCCCCVVVVCVCVVVVVVVVCVVVVVVVVVVCVVVCCCCCCCVVVVVVCVVCCVVVVCCCCCVVCVVCCCCCCVVVVVCVCVVCCVVVVCVCCVCCVCVCCVCCVVVVCVVVVVVCCVVVPDDVVVVVCVVCVVPPVVVVCVVCCVPVVVVVVVVVCVVCCVPVVVVVVVVVVVVVVVVVVVPPVVVVVVVVVPPDD

Sequence (320 aa):
MTLVSKITSHVGNDVSSHVSDVVSHYVSSQVSIHVSSNVSSHVSNHVSDVVSSHVSNDVSCDDVSSHVSSQVSSQVSNHVGDVVSSHVSDDVSSHVSDVVSYYVRSHVSSHVTDNVSSHVSNHVSDVVSSHVSDVVSSHVSDVLSYYVSHISDHVSNHVSDVVSHYVSSQVSSHVSSNVSSHVSSNVSSHVSIHVSSHVGSHVSSHVSSHVSNHVSDVVSNHVTDVVSSHVSSNVSSHVSDHVSYDDVSNYVSSHVSSDVNDDVSRHVSSQVSSQVSSQVSIHVSSNVNSHVSSHVSSQVSSHVSSHVSDDVSSKLVVLS